Protein AF-A0AA36HY26-F1 (afdb_monomer)

Secondary structure (DSSP, 8-state):
------PPPP----HHHHHHHHHT--STHHHHHHHHHHHHHT-S--TTHHHHHHHS-HHHHT-EE-SS-S-HHHHHHHHHHHHHH-TTS-HHHHSEEEEPPTT-SSSEE--SEEESS-BSSTT--EEEEEE-SGGGGSHHHHHHHHHHHHHHHHHSPTT-EEEEEESSPP--PPTTEEEE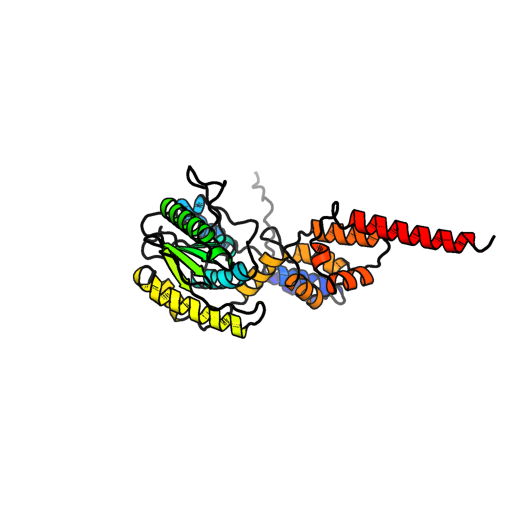E-----TT-HHHHHHHHHHHHHHHHHHSGGGB-HHHHHHHHS--SPPPHHHHHHHHHHHHH-SSS-HHHHHHHHHHTT--HHHHHHHHTTSPP--HHHHHHHHHHHHHTT--HHHHHHHHHH-GGGGGS-IIIIIHHHHHHHHHHHHHHHHHHHTT--

Mean predicted aligned error: 15.73 Å

Organism: NCBI:txid2562239

pLDDT: mean 74.38, std 20.53, range [26.77, 98.06]

Radius of gyration: 25.66 Å; Cα contacts (8 Å, |Δi|>4): 417; chains: 1; bounding box: 66×75×87 Å

Nearest PDB structures (foldseek):
  7odr-assembly1_y  TM=6.786E-01  e=3.469E-02  Homo sapiens
  4fp9-assembly1_B  TM=6.968E-01  e=1.768E-01  Homo sapiens
  8em1-assembly1_A  TM=5.008E-01  e=1.668E-01  Kinneretia aquatilis
  8em1-assembly1_B  TM=3.590E-01  e=1.574E-01  Kinneretia aquatilis

Structure (mmCIF, N/CA/C/O backbone):
data_AF-A0AA36HY26-F1
#
_entry.id   AF-A0AA36HY26-F1
#
loop_
_atom_site.group_PDB
_atom_site.id
_atom_site.type_symbol
_atom_site.label_atom_id
_atom_site.label_alt_id
_atom_site.label_comp_id
_atom_site.label_asym_id
_atom_site.label_entity_id
_atom_site.label_seq_id
_atom_site.pdbx_PDB_ins_code
_atom_site.Cartn_x
_atom_site.Cartn_y
_atom_site.Cartn_z
_atom_site.occupancy
_atom_site.B_iso_or_equiv
_atom_site.auth_seq_id
_atom_site.auth_comp_id
_atom_site.auth_asym_id
_atom_site.auth_atom_id
_atom_site.pdbx_PDB_model_num
ATOM 1 N N . MET A 1 1 ? 24.257 -57.204 22.046 1.00 34.91 1 MET A N 1
ATOM 2 C CA . MET A 1 1 ? 23.705 -57.485 20.706 1.00 34.91 1 MET A CA 1
ATOM 3 C C . MET A 1 1 ? 22.711 -56.385 20.368 1.00 34.91 1 MET A C 1
ATOM 5 O O . MET A 1 1 ? 21.869 -56.109 21.205 1.00 34.91 1 MET A O 1
ATOM 9 N N . LEU A 1 2 ? 22.859 -55.813 19.164 1.00 31.59 2 LEU A N 1
ATOM 10 C CA . LEU A 1 2 ? 21.941 -54.924 18.421 1.00 31.59 2 LEU A CA 1
ATOM 11 C C . LEU A 1 2 ? 21.744 -53.511 19.014 1.00 31.59 2 LEU A C 1
ATOM 13 O O . LEU A 1 2 ? 21.091 -53.337 20.030 1.00 31.59 2 LEU A O 1
ATOM 17 N N . SER A 1 3 ? 22.483 -52.501 18.540 1.00 29.09 3 SER A N 1
ATOM 18 C CA . SER A 1 3 ? 22.391 -51.788 17.243 1.00 29.09 3 SER A CA 1
ATOM 19 C C . SER A 1 3 ? 21.291 -50.721 17.252 1.00 29.09 3 SER A C 1
ATOM 21 O O . SER A 1 3 ? 20.131 -51.001 16.967 1.00 29.09 3 SER A O 1
ATOM 23 N N . ALA A 1 4 ? 21.685 -49.483 17.569 1.00 31.08 4 ALA A N 1
ATOM 24 C CA . ALA A 1 4 ? 20.935 -48.281 17.234 1.00 31.08 4 ALA A CA 1
ATOM 25 C C . ALA A 1 4 ? 21.544 -47.703 15.950 1.00 31.08 4 ALA A C 1
ATOM 27 O O . ALA A 1 4 ? 22.680 -47.228 15.934 1.00 31.08 4 ALA A O 1
ATOM 28 N N . THR A 1 5 ? 20.790 -47.786 14.860 1.00 30.67 5 THR A N 1
ATOM 29 C CA . THR A 1 5 ? 21.092 -47.149 13.580 1.00 30.67 5 THR A CA 1
ATOM 30 C C . THR A 1 5 ? 21.062 -45.631 13.747 1.00 30.67 5 THR A C 1
ATOM 32 O O . THR A 1 5 ? 19.995 -45.039 13.910 1.00 30.67 5 THR A O 1
ATOM 35 N N . ALA A 1 6 ? 22.234 -44.999 13.702 1.00 33.34 6 ALA A N 1
ATOM 36 C CA . ALA A 1 6 ? 22.360 -43.557 13.553 1.00 33.34 6 ALA A CA 1
ATOM 37 C C . ALA A 1 6 ? 21.854 -43.155 12.157 1.00 33.34 6 ALA A C 1
ATOM 39 O O . ALA A 1 6 ? 22.486 -43.454 11.145 1.00 33.34 6 ALA A O 1
ATOM 40 N N . GLY A 1 7 ? 20.691 -42.502 12.102 1.00 32.06 7 GLY A N 1
ATOM 41 C CA . GLY A 1 7 ? 20.250 -41.782 10.909 1.00 32.06 7 GLY A CA 1
ATOM 42 C C . GLY A 1 7 ? 21.202 -40.616 10.597 1.00 32.06 7 GLY A C 1
ATOM 43 O O . GLY A 1 7 ? 21.891 -40.132 11.500 1.00 32.06 7 GLY A O 1
ATOM 44 N N . PRO A 1 8 ? 21.275 -40.157 9.336 1.00 29.58 8 PRO A N 1
ATOM 45 C CA . PRO A 1 8 ? 22.223 -39.125 8.937 1.00 29.58 8 PRO A CA 1
ATOM 46 C C . PRO A 1 8 ? 21.924 -37.822 9.684 1.00 29.58 8 PRO A C 1
ATOM 48 O O . PRO A 1 8 ? 20.851 -37.236 9.539 1.00 29.58 8 PRO A O 1
ATOM 51 N N . GLN A 1 9 ? 22.885 -37.365 10.490 1.00 28.91 9 GLN A N 1
ATOM 52 C CA . GLN A 1 9 ? 22.848 -36.024 11.061 1.00 28.91 9 GLN A CA 1
ATOM 53 C C . GLN A 1 9 ? 22.834 -34.993 9.921 1.00 28.91 9 GLN A C 1
ATOM 55 O O . GLN A 1 9 ? 23.669 -35.079 9.016 1.00 28.91 9 GLN A O 1
ATOM 60 N N . PRO A 1 10 ? 21.934 -33.995 9.943 1.00 27.56 10 PRO A N 1
ATOM 61 C CA . PRO A 1 10 ? 21.992 -32.901 8.990 1.00 27.56 10 PRO A CA 1
ATOM 62 C C . PRO A 1 10 ? 23.278 -32.108 9.237 1.00 27.56 10 PRO A C 1
ATOM 64 O O . PRO A 1 10 ? 23.497 -31.572 10.325 1.00 27.56 10 PRO A O 1
ATOM 67 N N . CYS A 1 11 ? 24.148 -32.041 8.229 1.00 26.77 11 CYS A N 1
ATOM 68 C CA . CYS A 1 11 ? 25.342 -31.209 8.264 1.00 26.77 11 CYS A CA 1
ATOM 69 C C . CYS A 1 11 ? 24.930 -29.738 8.424 1.00 26.77 11 CYS A C 1
ATOM 71 O O . CYS A 1 11 ? 24.538 -29.072 7.466 1.00 26.77 11 CYS A O 1
ATOM 73 N N . PHE A 1 12 ? 25.025 -29.229 9.650 1.00 30.20 12 PHE A N 1
ATOM 74 C CA . PHE A 1 12 ? 24.878 -27.816 9.961 1.00 30.20 12 PHE A CA 1
ATOM 75 C C . PHE A 1 12 ? 26.006 -27.022 9.290 1.00 30.20 12 PHE A C 1
ATOM 77 O O . PHE A 1 12 ? 27.133 -26.961 9.782 1.00 30.20 12 PHE A O 1
ATOM 84 N N . PHE A 1 13 ? 25.704 -26.361 8.173 1.00 31.59 13 PHE A N 1
ATOM 85 C CA . PHE A 1 13 ? 26.562 -25.308 7.634 1.00 31.59 13 PHE A CA 1
ATOM 86 C C . PHE A 1 13 ? 26.339 -24.017 8.431 1.00 31.59 13 PHE A C 1
ATOM 88 O O . PHE A 1 13 ? 25.560 -23.142 8.061 1.00 31.59 13 PHE A O 1
ATOM 95 N N . GLY A 1 14 ? 27.021 -23.912 9.573 1.00 31.72 14 GLY A N 1
ATOM 96 C CA . GLY A 1 14 ? 27.090 -22.678 10.352 1.00 31.72 14 GLY A CA 1
ATOM 97 C C . GLY A 1 14 ? 27.845 -21.565 9.612 1.00 31.72 14 GLY A C 1
ATOM 98 O O . GLY A 1 14 ? 28.756 -21.829 8.821 1.00 31.72 14 GLY A O 1
ATOM 99 N N . ARG A 1 15 ? 27.489 -20.305 9.918 1.00 36.72 15 ARG A N 1
ATOM 100 C CA . ARG A 1 15 ? 28.033 -19.047 9.348 1.00 36.72 15 ARG A CA 1
ATOM 101 C C . ARG A 1 15 ? 29.570 -19.006 9.235 1.00 36.72 15 ARG A C 1
ATOM 103 O O . ARG A 1 15 ? 30.105 -18.339 8.354 1.00 36.72 15 ARG A O 1
ATOM 110 N N . SER A 1 16 ? 30.274 -19.749 10.082 1.00 37.19 16 SER A N 1
ATOM 111 C CA . SER A 1 16 ? 31.737 -19.801 10.167 1.00 37.19 16 SER A CA 1
ATOM 112 C C . SER A 1 16 ? 32.418 -20.536 9.000 1.00 37.19 16 SER A C 1
ATOM 114 O O . SER A 1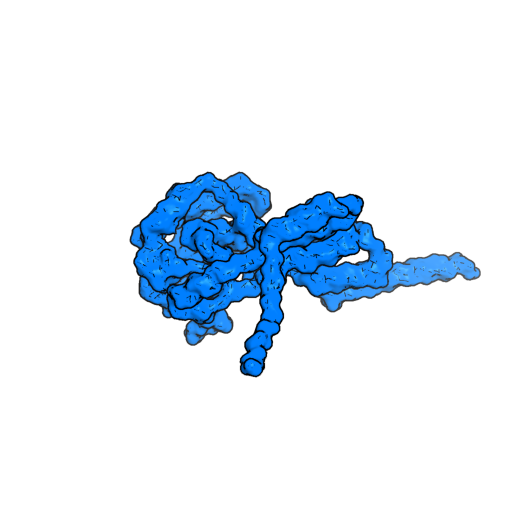 16 ? 33.548 -20.200 8.646 1.00 37.19 16 SER A O 1
ATOM 116 N N . ASN A 1 17 ? 31.749 -21.498 8.350 1.00 36.75 17 ASN A N 1
ATOM 117 C CA . ASN A 1 17 ? 32.363 -22.297 7.275 1.00 36.75 17 ASN A CA 1
ATOM 118 C C . ASN A 1 17 ? 32.337 -21.595 5.904 1.00 36.75 17 ASN A C 1
ATOM 120 O O . ASN A 1 17 ? 33.209 -21.837 5.070 1.00 36.75 17 ASN A O 1
ATOM 124 N N . VAL A 1 18 ? 31.405 -20.659 5.692 1.00 40.41 18 VAL A N 1
ATOM 125 C CA . VAL A 1 18 ? 31.328 -19.841 4.464 1.00 40.41 18 VAL A CA 1
ATOM 126 C C . VAL A 1 18 ? 32.466 -18.816 4.411 1.00 40.41 18 VAL A C 1
ATOM 128 O O . VAL A 1 18 ? 33.071 -18.608 3.360 1.00 40.41 18 VAL A O 1
ATOM 131 N N . ALA A 1 19 ? 32.823 -18.230 5.558 1.00 35.56 19 ALA A N 1
ATOM 132 C CA . ALA A 1 19 ? 33.952 -17.307 5.662 1.00 35.56 19 ALA A CA 1
ATOM 133 C C . ALA A 1 19 ? 35.292 -17.997 5.351 1.00 35.56 19 ALA A C 1
ATOM 135 O O . ALA A 1 19 ? 36.154 -17.412 4.698 1.00 35.56 19 ALA A O 1
ATOM 136 N N . ARG A 1 20 ? 35.451 -19.268 5.747 1.00 36.50 20 ARG A N 1
ATOM 137 C CA . ARG A 1 20 ? 36.686 -20.037 5.529 1.00 36.50 20 ARG A CA 1
ATOM 138 C C . ARG A 1 20 ? 36.872 -20.464 4.067 1.00 36.50 20 ARG A C 1
ATOM 140 O O . ARG A 1 20 ? 37.996 -20.444 3.574 1.00 36.50 20 ARG A O 1
ATOM 147 N N . ALA A 1 21 ? 35.783 -20.744 3.345 1.00 39.44 21 ALA A N 1
ATOM 148 C CA . ALA A 1 21 ? 35.822 -21.043 1.908 1.00 39.44 21 ALA A CA 1
ATOM 149 C C . ALA A 1 21 ? 36.222 -19.826 1.039 1.00 39.44 21 ALA A C 1
ATOM 151 O O . ALA A 1 21 ? 36.798 -19.990 -0.036 1.00 39.44 21 ALA A O 1
ATOM 152 N N . LEU A 1 22 ? 35.980 -18.595 1.510 1.00 39.16 22 LEU A N 1
ATOM 153 C CA . LEU A 1 22 ? 36.312 -17.355 0.788 1.00 39.16 22 LEU A CA 1
ATOM 154 C C . LEU A 1 22 ? 37.803 -16.974 0.846 1.00 39.16 22 LEU A C 1
ATOM 156 O O . LEU A 1 22 ? 38.285 -16.238 -0.025 1.00 39.16 22 LEU A O 1
ATOM 160 N N . VAL A 1 23 ? 38.542 -17.489 1.833 1.00 43.91 23 VAL A N 1
ATOM 161 C CA . VAL A 1 23 ? 39.967 -17.170 2.042 1.00 43.91 23 VAL A CA 1
ATOM 162 C C . VAL A 1 23 ? 40.884 -17.963 1.095 1.00 43.91 23 VAL A C 1
ATOM 164 O O . VAL A 1 23 ? 41.984 -17.510 0.803 1.00 43.91 23 VAL A O 1
ATOM 167 N N . SER A 1 24 ? 40.423 -19.076 0.510 1.00 40.16 24 SER A N 1
ATOM 168 C CA . SER A 1 24 ? 41.290 -20.003 -0.243 1.00 40.16 24 SER A CA 1
ATOM 169 C C . SER A 1 24 ? 41.256 -19.885 -1.780 1.00 40.16 24 SER A C 1
ATOM 171 O O . SER A 1 24 ? 41.890 -20.696 -2.452 1.00 40.16 24 SER A O 1
ATOM 173 N N . MET A 1 25 ? 40.539 -18.932 -2.390 1.00 39.59 25 MET A N 1
ATOM 174 C CA . MET A 1 25 ? 40.401 -18.894 -3.863 1.00 39.59 25 MET A CA 1
ATOM 175 C C . MET A 1 25 ? 40.750 -17.533 -4.482 1.00 39.59 25 MET A C 1
ATOM 177 O O . MET A 1 25 ? 40.361 -16.483 -3.967 1.00 39.59 25 MET A O 1
ATOM 181 N N . SER A 1 26 ? 41.459 -17.538 -5.615 1.00 40.78 26 SER A N 1
ATOM 182 C CA . SER A 1 26 ? 41.838 -16.349 -6.395 1.00 40.78 26 SER A CA 1
ATOM 183 C C . SER A 1 26 ? 41.074 -16.262 -7.731 1.00 40.78 26 SER A C 1
ATOM 185 O O . SER A 1 26 ? 40.594 -17.261 -8.265 1.00 40.78 26 SER A O 1
ATOM 187 N N . GLY A 1 27 ? 40.943 -15.044 -8.275 1.00 52.12 27 GLY A N 1
ATOM 188 C CA . GLY A 1 27 ? 40.390 -14.788 -9.615 1.00 52.12 27 GLY A CA 1
ATOM 189 C C . GLY A 1 27 ? 38.856 -14.715 -9.732 1.00 52.12 27 GLY A C 1
ATOM 190 O O . GLY A 1 27 ? 38.119 -14.979 -8.783 1.00 52.12 27 GLY A O 1
ATOM 191 N N . ARG A 1 28 ? 38.384 -14.322 -10.933 1.00 46.53 28 ARG A N 1
ATOM 192 C CA . ARG A 1 28 ? 37.023 -13.866 -11.342 1.00 46.53 28 ARG A CA 1
ATOM 193 C C . ARG A 1 28 ? 35.800 -14.654 -10.821 1.00 46.53 28 ARG A C 1
ATOM 195 O O . ARG A 1 28 ? 34.686 -14.148 -10.920 1.00 46.53 28 ARG A O 1
ATOM 202 N N . ARG A 1 29 ? 35.968 -15.829 -10.206 1.00 40.00 29 ARG A N 1
ATOM 203 C CA . ARG A 1 29 ? 34.898 -16.572 -9.508 1.00 40.00 29 ARG A CA 1
ATOM 204 C C . ARG A 1 29 ? 34.452 -15.914 -8.192 1.00 40.00 29 ARG A C 1
ATOM 206 O O . ARG A 1 29 ? 33.319 -16.131 -7.772 1.00 40.00 29 ARG A O 1
ATOM 213 N N . LYS A 1 30 ? 35.272 -15.036 -7.593 1.00 38.03 30 LYS A N 1
ATOM 214 C CA . LYS A 1 30 ? 34.885 -14.226 -6.419 1.00 38.03 30 LYS A CA 1
ATOM 215 C C . LYS A 1 30 ? 33.733 -13.252 -6.701 1.00 38.03 30 LYS A C 1
ATOM 217 O O . LYS A 1 30 ? 32.932 -13.026 -5.801 1.00 38.03 30 LYS A O 1
ATOM 222 N N . GLY A 1 31 ? 33.607 -12.724 -7.924 1.00 37.34 31 GLY A N 1
ATOM 223 C CA . GLY A 1 31 ? 32.582 -11.728 -8.280 1.00 37.34 31 GLY A CA 1
ATOM 224 C C . GLY A 1 31 ? 31.174 -12.297 -8.490 1.00 37.34 31 GLY A C 1
ATOM 225 O O . GLY A 1 31 ? 30.192 -11.614 -8.218 1.00 37.34 31 GLY A O 1
ATOM 226 N N . LEU A 1 32 ? 31.061 -13.556 -8.927 1.00 36.16 32 LEU A N 1
ATOM 227 C CA . LEU A 1 32 ? 29.767 -14.190 -9.212 1.00 36.16 32 LEU A CA 1
ATOM 228 C C . LEU A 1 32 ? 29.105 -14.768 -7.944 1.00 36.16 32 LEU A C 1
ATOM 230 O O . LEU A 1 32 ? 27.885 -14.723 -7.812 1.00 36.16 32 LEU A O 1
ATOM 234 N N . LEU A 1 33 ? 29.910 -15.235 -6.978 1.00 34.53 33 LEU A N 1
ATOM 235 C CA . LEU A 1 33 ? 29.434 -15.793 -5.702 1.00 34.53 33 LEU A CA 1
ATOM 236 C C . LEU A 1 33 ? 29.215 -14.739 -4.601 1.00 34.53 33 LEU A C 1
ATOM 238 O O . LEU A 1 33 ? 28.348 -14.923 -3.751 1.00 34.53 33 LEU A O 1
ATOM 242 N N . THR A 1 34 ? 29.911 -13.593 -4.633 1.00 39.66 34 THR A N 1
ATOM 243 C CA . THR A 1 34 ? 29.539 -12.443 -3.776 1.00 39.66 34 THR A CA 1
ATOM 244 C C . THR A 1 34 ? 28.212 -11.820 -4.205 1.00 39.66 34 THR A C 1
ATOM 246 O O . THR A 1 34 ? 27.471 -11.335 -3.353 1.00 39.66 34 THR A O 1
ATOM 249 N N . LEU A 1 35 ? 27.865 -11.894 -5.497 1.00 37.38 35 LEU A N 1
ATOM 250 C CA . LEU A 1 35 ? 26.567 -11.455 -6.009 1.00 37.38 35 LEU A CA 1
ATOM 251 C C . LEU A 1 35 ? 25.418 -12.317 -5.472 1.00 37.38 35 LEU A C 1
ATOM 253 O O . LEU A 1 35 ? 24.398 -11.768 -5.081 1.00 37.38 35 LEU A O 1
ATOM 257 N N . THR A 1 36 ? 25.591 -13.636 -5.377 1.00 34.66 36 THR A N 1
ATOM 258 C CA . THR A 1 36 ? 24.585 -14.534 -4.786 1.00 34.66 36 THR A CA 1
ATOM 259 C C . THR A 1 36 ? 24.559 -14.440 -3.260 1.00 34.66 36 THR A C 1
ATOM 261 O O . THR A 1 36 ? 23.483 -14.366 -2.688 1.00 34.66 36 THR A O 1
ATOM 264 N N . ALA A 1 37 ? 25.703 -14.347 -2.575 1.00 31.62 37 ALA A N 1
ATOM 265 C CA . ALA A 1 37 ? 25.732 -14.305 -1.108 1.00 31.62 37 ALA A CA 1
ATOM 266 C C . ALA A 1 37 ? 25.207 -12.981 -0.515 1.00 31.62 37 ALA A C 1
ATOM 268 O O . ALA A 1 37 ? 24.450 -13.007 0.452 1.00 31.62 37 ALA A O 1
ATOM 269 N N . VAL A 1 38 ? 25.540 -11.823 -1.100 1.00 36.81 38 VAL A N 1
ATOM 270 C CA . VAL A 1 38 ? 25.046 -10.518 -0.609 1.00 36.81 38 VAL A CA 1
ATOM 271 C C . VAL A 1 38 ? 23.570 -10.304 -0.965 1.00 36.81 38 VAL A C 1
ATOM 273 O O . VAL A 1 38 ? 22.849 -9.659 -0.206 1.00 36.81 38 VAL A O 1
ATOM 276 N N . LEU A 1 39 ? 23.092 -10.887 -2.072 1.00 38.97 39 LEU A N 1
ATOM 277 C CA . LEU A 1 39 ? 21.670 -10.868 -2.425 1.00 38.97 39 LEU A CA 1
ATOM 278 C C . LEU A 1 39 ? 20.853 -11.906 -1.640 1.00 38.97 39 LEU A C 1
ATOM 280 O O . LEU A 1 39 ? 19.724 -11.602 -1.288 1.00 38.97 39 LEU A O 1
ATOM 284 N N . CYS A 1 40 ? 21.393 -13.082 -1.298 1.00 31.98 40 CYS A N 1
ATOM 285 C CA . CYS A 1 40 ? 20.656 -14.106 -0.543 1.00 31.98 40 CYS A CA 1
ATOM 286 C C . CYS A 1 40 ? 20.613 -13.855 0.973 1.00 31.98 40 CYS A C 1
ATOM 288 O O . CYS A 1 40 ? 19.626 -14.219 1.604 1.00 31.98 40 CYS A O 1
ATOM 290 N N . ILE A 1 41 ? 21.628 -13.225 1.580 1.00 35.59 41 ILE A N 1
ATOM 291 C CA . ILE A 1 41 ? 21.669 -13.037 3.047 1.00 35.59 41 ILE A CA 1
ATOM 292 C C . ILE A 1 41 ? 20.656 -11.978 3.534 1.00 35.59 41 ILE A C 1
ATOM 294 O O . ILE A 1 41 ? 20.188 -12.076 4.664 1.00 35.59 41 ILE A O 1
ATOM 298 N N . ASN A 1 42 ? 20.242 -11.038 2.675 1.00 36.22 42 ASN A N 1
ATOM 299 C CA . ASN A 1 42 ? 19.189 -10.048 2.971 1.00 36.22 42 ASN A CA 1
ATOM 300 C C . ASN A 1 42 ? 17.843 -10.346 2.278 1.00 36.22 42 ASN A C 1
ATOM 302 O O . ASN A 1 42 ? 16.940 -9.512 2.310 1.00 36.22 42 ASN A O 1
ATOM 306 N N . TRP A 1 43 ? 17.713 -11.506 1.628 1.00 36.34 43 TRP A N 1
ATOM 307 C CA . TRP A 1 43 ? 16.546 -11.872 0.817 1.00 36.34 43 TRP A CA 1
ATOM 308 C C . TRP A 1 43 ? 16.171 -13.345 0.998 1.00 36.34 43 TRP A C 1
ATOM 310 O O . TRP A 1 43 ? 15.825 -14.054 0.055 1.00 36.34 43 TRP A O 1
ATOM 320 N N . LEU A 1 44 ? 16.240 -13.823 2.233 1.00 29.17 44 LEU A N 1
ATOM 321 C CA . LEU A 1 44 ? 15.394 -14.929 2.651 1.00 29.17 44 LEU A CA 1
ATOM 322 C C . LEU A 1 44 ? 14.091 -14.302 3.164 1.00 29.17 44 LEU A C 1
ATOM 324 O O . LEU A 1 44 ? 14.170 -13.291 3.867 1.00 29.17 44 LEU A O 1
ATOM 328 N N . PRO A 1 45 ? 12.901 -14.829 2.811 1.00 34.69 45 PRO A N 1
ATOM 329 C CA . PRO A 1 45 ? 11.695 -14.459 3.537 1.00 34.69 45 PRO A CA 1
ATOM 330 C C . PRO A 1 45 ? 11.997 -14.707 5.009 1.00 34.69 45 PRO A C 1
ATOM 332 O O . PRO A 1 45 ? 12.456 -15.795 5.366 1.00 34.69 45 PRO A O 1
ATOM 335 N N . ASP A 1 46 ? 11.834 -13.675 5.828 1.00 36.34 46 ASP A N 1
ATOM 336 C CA . ASP A 1 46 ? 12.055 -13.796 7.255 1.00 36.34 46 ASP A CA 1
ATOM 337 C C . ASP A 1 46 ? 11.135 -14.917 7.757 1.00 36.34 46 ASP A C 1
ATOM 339 O O . ASP A 1 46 ? 9.909 -14.790 7.738 1.00 36.34 46 ASP A O 1
ATOM 343 N N . GLN A 1 47 ? 11.708 -16.074 8.108 1.00 36.31 47 GLN A N 1
ATOM 344 C CA . GLN A 1 47 ? 10.931 -17.232 8.565 1.00 36.31 47 GLN A CA 1
ATOM 345 C C . GLN A 1 47 ? 10.266 -16.962 9.929 1.00 36.31 47 GLN A C 1
ATOM 347 O O . GLN A 1 47 ? 9.490 -17.782 10.416 1.00 36.31 47 GLN A O 1
ATOM 352 N N . THR A 1 48 ? 10.496 -15.786 10.520 1.00 37.12 48 THR A N 1
ATOM 353 C CA . THR A 1 48 ? 9.746 -15.256 11.664 1.00 37.12 48 THR A CA 1
ATOM 354 C C . THR A 1 48 ? 8.290 -14.912 11.312 1.00 37.12 48 THR A C 1
ATOM 356 O O . THR A 1 48 ? 7.428 -14.997 12.188 1.00 37.12 48 THR A O 1
ATOM 359 N N . ALA A 1 49 ? 7.966 -14.641 10.035 1.00 41.19 49 ALA A N 1
ATOM 360 C CA . ALA A 1 49 ? 6.610 -14.296 9.579 1.00 41.19 49 ALA A CA 1
ATOM 361 C C . ALA A 1 49 ? 5.571 -15.409 9.835 1.00 41.19 49 ALA A C 1
ATOM 363 O O . ALA A 1 49 ? 4.365 -15.159 9.868 1.00 41.19 49 ALA A O 1
ATOM 364 N N . SER A 1 50 ? 6.032 -16.644 10.061 1.00 41.53 50 SER A N 1
ATOM 365 C CA . SER A 1 50 ? 5.176 -17.786 10.390 1.00 41.53 50 SER A CA 1
ATOM 366 C C . SER A 1 50 ? 4.452 -17.641 11.735 1.00 41.53 50 SER A C 1
ATOM 368 O O . SER A 1 50 ? 3.410 -18.270 11.918 1.00 41.53 50 SER A O 1
ATOM 370 N N . TRP A 1 51 ? 4.972 -16.852 12.681 1.00 36.53 51 TRP A N 1
ATOM 371 C CA . TRP A 1 51 ? 4.412 -16.778 14.037 1.00 36.53 51 TRP A CA 1
ATOM 372 C C . TRP A 1 51 ? 3.275 -15.749 14.164 1.00 36.53 51 TRP A C 1
ATOM 374 O O . TRP A 1 51 ? 2.273 -16.026 14.825 1.00 36.53 51 TRP A O 1
ATOM 384 N N . SER A 1 52 ? 3.355 -14.608 13.468 1.00 51.94 52 SER A N 1
ATOM 385 C CA . SER A 1 52 ? 2.312 -13.564 13.498 1.00 51.94 52 SER A CA 1
ATOM 386 C C . SER A 1 52 ? 0.987 -13.993 12.856 1.00 51.94 52 SER A C 1
ATOM 388 O O . SER A 1 52 ? -0.091 -13.649 13.346 1.00 51.94 52 SER A O 1
ATOM 390 N N . ALA A 1 53 ? 1.034 -14.781 11.777 1.00 53.41 53 ALA A N 1
ATOM 391 C CA . ALA A 1 53 ? -0.161 -15.149 11.015 1.00 53.41 53 ALA A CA 1
ATOM 392 C C . ALA A 1 53 ? -1.166 -16.006 11.815 1.00 53.41 53 ALA A C 1
ATOM 394 O O . ALA A 1 53 ? -2.375 -15.918 11.581 1.00 53.41 53 ALA A O 1
ATOM 395 N N . ALA A 1 54 ? -0.688 -16.803 12.780 1.00 56.22 54 ALA A N 1
ATOM 396 C CA . ALA A 1 54 ? -1.537 -17.628 13.643 1.00 56.22 54 ALA A CA 1
ATOM 397 C C . ALA A 1 54 ? -2.350 -16.786 14.644 1.00 56.22 54 ALA A C 1
ATOM 399 O O . ALA A 1 54 ? -3.502 -17.116 14.932 1.00 56.22 54 ALA A O 1
ATOM 400 N N . LEU A 1 55 ? -1.792 -15.663 15.110 1.00 74.56 55 LEU A N 1
ATOM 401 C CA . LEU A 1 55 ? -2.432 -14.736 16.052 1.00 74.56 55 LEU A CA 1
ATOM 402 C C . LEU A 1 55 ? -3.261 -13.641 15.365 1.00 74.56 55 LEU A C 1
ATOM 404 O O . LEU A 1 55 ? -4.003 -12.925 16.034 1.00 74.56 55 LEU A O 1
ATOM 408 N N . ALA A 1 56 ? -3.166 -13.507 14.041 1.00 87.69 56 ALA A N 1
ATOM 409 C CA . ALA A 1 56 ? -3.909 -12.494 13.304 1.00 87.69 56 ALA A CA 1
ATOM 410 C C . ALA A 1 56 ? -5.436 -12.713 13.386 1.00 87.69 56 ALA A C 1
ATOM 412 O O . ALA A 1 56 ? -5.891 -13.859 13.387 1.00 87.69 56 ALA A O 1
ATOM 413 N N . PRO A 1 57 ? -6.263 -11.652 13.381 1.00 92.88 57 PRO A N 1
ATOM 414 C CA . PRO A 1 57 ? -7.714 -11.790 13.489 1.00 92.88 57 PRO A CA 1
ATOM 415 C C . PRO A 1 57 ? -8.332 -12.660 12.385 1.00 92.88 57 PRO A C 1
ATOM 417 O O . PRO A 1 57 ? -7.835 -12.740 11.259 1.00 92.88 57 PRO A O 1
ATOM 420 N N . GLY A 1 58 ? -9.490 -13.267 12.663 1.00 92.81 58 GLY A N 1
ATOM 421 C CA . GLY A 1 58 ? -10.156 -14.171 11.715 1.00 92.81 58 GLY A CA 1
ATOM 422 C C . GLY A 1 58 ? -10.435 -13.547 10.340 1.00 92.81 58 GLY A C 1
ATOM 423 O O . GLY A 1 58 ? -10.283 -14.216 9.320 1.00 92.81 58 GLY A O 1
ATOM 424 N N . TRP A 1 59 ? -10.776 -12.254 10.283 1.00 93.06 59 TRP A N 1
ATOM 425 C CA . TRP A 1 59 ? -10.986 -11.545 9.015 1.00 93.06 59 TRP A CA 1
ATOM 426 C C . TRP A 1 59 ? -9.698 -11.395 8.195 1.00 93.06 59 TRP A C 1
ATOM 428 O O . TRP A 1 59 ? -9.752 -11.483 6.967 1.00 93.06 59 TRP A O 1
ATOM 438 N N . TRP A 1 60 ? -8.549 -11.224 8.859 1.00 94.62 60 TRP A N 1
ATOM 439 C CA . TRP A 1 60 ? -7.241 -11.094 8.219 1.00 94.62 60 TRP A CA 1
ATOM 440 C C . TRP A 1 60 ? -6.844 -12.389 7.518 1.00 94.62 60 TRP A C 1
ATOM 442 O O . TRP A 1 60 ? -6.463 -12.374 6.344 1.00 94.62 60 TRP A O 1
ATOM 452 N N . ARG A 1 61 ? -7.015 -13.517 8.222 1.00 92.69 61 ARG A N 1
ATOM 453 C CA . ARG A 1 61 ? -6.692 -14.862 7.722 1.00 92.69 61 ARG A CA 1
ATOM 454 C C . ARG A 1 61 ? -7.541 -15.286 6.523 1.00 92.69 61 ARG A C 1
ATOM 456 O O . ARG A 1 61 ? -7.079 -16.071 5.705 1.00 92.69 61 ARG A O 1
ATOM 463 N N . ARG A 1 62 ? -8.760 -14.748 6.375 1.00 91.69 62 ARG A N 1
ATOM 464 C CA . ARG A 1 62 ? -9.586 -14.952 5.166 1.00 91.69 62 ARG A CA 1
ATOM 465 C C . ARG A 1 62 ? -9.035 -14.224 3.939 1.00 91.69 62 ARG A C 1
ATOM 467 O O . ARG A 1 62 ? -9.391 -14.568 2.813 1.00 91.69 62 ARG A O 1
ATOM 474 N N . GLY A 1 63 ? -8.223 -13.192 4.147 1.00 91.56 63 GLY A N 1
ATOM 475 C CA . GLY A 1 63 ? -7.555 -12.470 3.077 1.00 91.56 63 GLY A CA 1
ATOM 476 C C . GLY A 1 63 ? -6.237 -13.117 2.672 1.00 91.56 63 GLY A C 1
ATOM 477 O O . GLY A 1 63 ? -5.664 -13.922 3.402 1.00 91.56 63 GLY A O 1
ATOM 478 N N . ARG A 1 64 ? -5.715 -12.711 1.518 1.00 90.38 64 ARG A N 1
ATOM 479 C CA . ARG A 1 64 ? -4.407 -13.148 1.012 1.00 90.38 64 ARG A CA 1
ATOM 480 C C . ARG A 1 64 ? -3.633 -11.988 0.387 1.00 90.38 64 ARG A C 1
ATOM 482 O O . ARG A 1 64 ? -4.281 -11.080 -0.143 1.00 90.38 64 ARG A O 1
ATOM 489 N N . PRO A 1 65 ? -2.290 -12.022 0.390 1.00 88.19 65 PRO A N 1
ATOM 490 C CA . PRO A 1 65 ? -1.482 -11.023 -0.298 1.00 88.19 65 PRO A CA 1
ATOM 491 C C . PRO A 1 65 ? -1.865 -10.883 -1.778 1.00 88.19 65 PRO A C 1
ATOM 493 O O . PRO A 1 65 ? -2.201 -11.855 -2.468 1.00 88.19 65 PRO A O 1
ATOM 496 N N . ARG A 1 66 ? -1.841 -9.649 -2.278 1.00 81.94 66 ARG A N 1
ATOM 497 C CA . ARG A 1 66 ? -2.123 -9.312 -3.673 1.00 81.94 66 ARG A CA 1
ATOM 498 C C . ARG A 1 66 ? -0.973 -9.783 -4.555 1.00 81.94 66 ARG A C 1
ATOM 500 O O . ARG A 1 66 ? 0.189 -9.626 -4.204 1.00 81.94 66 ARG A O 1
ATOM 507 N N . LYS A 1 67 ? -1.307 -10.312 -5.739 1.00 71.31 67 LYS A N 1
ATOM 508 C CA . LYS A 1 67 ? -0.324 -10.666 -6.785 1.00 71.31 67 LYS A CA 1
ATOM 509 C C . LYS A 1 67 ? 0.188 -9.453 -7.578 1.00 71.31 67 LYS A C 1
ATOM 511 O O . LYS A 1 67 ? 1.286 -9.458 -8.128 1.00 71.31 67 LYS A O 1
ATOM 516 N N . LEU A 1 68 ? -0.653 -8.425 -7.664 1.00 66.12 68 LEU A N 1
ATOM 517 C CA . LEU A 1 68 ? -0.440 -7.222 -8.456 1.00 66.12 68 LEU A CA 1
ATOM 518 C C . LEU A 1 68 ? -0.814 -5.996 -7.625 1.00 66.12 68 LEU A C 1
ATOM 520 O O . LEU A 1 68 ? -1.868 -5.964 -6.974 1.00 66.12 68 LEU A O 1
ATOM 524 N N . HIS A 1 69 ? 0.032 -4.978 -7.691 1.00 73.56 69 HIS A N 1
ATOM 525 C CA . HIS A 1 69 ? -0.245 -3.666 -7.121 1.00 73.56 69 HIS A CA 1
ATOM 526 C C . HIS A 1 69 ? -0.860 -2.737 -8.167 1.00 73.56 69 HIS A C 1
ATOM 528 O O . HIS A 1 69 ? -0.709 -2.985 -9.363 1.00 73.56 69 HIS A O 1
ATOM 534 N N . GLY A 1 70 ? -1.580 -1.699 -7.736 1.00 70.44 70 GLY A N 1
ATOM 535 C CA . GLY A 1 70 ? -2.279 -0.823 -8.671 1.00 70.44 70 GLY A CA 1
ATOM 536 C C . GLY A 1 70 ? -1.308 0.107 -9.391 1.00 70.44 70 GLY A C 1
ATOM 537 O O . GLY A 1 70 ? -1.079 -0.032 -10.593 1.00 70.44 70 GLY A O 1
ATOM 538 N N . ARG A 1 71 ? -0.730 1.076 -8.671 1.00 76.88 71 ARG A N 1
ATOM 539 C CA . ARG A 1 71 ? 0.176 2.093 -9.248 1.00 76.88 71 ARG A CA 1
ATOM 540 C C . ARG A 1 71 ? 1.490 2.211 -8.489 1.00 76.88 71 ARG A C 1
ATOM 542 O O . ARG A 1 71 ? 1.549 1.953 -7.296 1.00 76.88 71 ARG A O 1
ATOM 549 N N . ARG A 1 72 ? 2.545 2.715 -9.144 1.00 77.25 72 ARG A N 1
ATOM 550 C CA . ARG A 1 72 ? 3.812 2.987 -8.440 1.00 77.25 72 ARG A CA 1
ATOM 551 C C . ARG A 1 72 ? 3.639 3.967 -7.287 1.00 77.25 72 ARG A C 1
ATOM 553 O O . ARG A 1 72 ? 4.171 3.702 -6.226 1.00 77.25 72 ARG A O 1
ATOM 560 N N . ALA A 1 73 ? 2.887 5.050 -7.486 1.00 81.25 73 ALA A N 1
ATOM 561 C CA . ALA A 1 73 ? 2.637 6.041 -6.437 1.00 81.25 73 ALA A CA 1
ATOM 562 C C . ALA A 1 73 ? 1.927 5.430 -5.210 1.00 81.25 73 ALA A C 1
ATOM 564 O O . ALA A 1 73 ? 2.293 5.735 -4.080 1.00 81.25 73 ALA A O 1
ATOM 565 N N . GLU A 1 74 ? 0.974 4.517 -5.433 1.00 88.12 74 GLU A N 1
ATOM 566 C CA . GLU A 1 74 ? 0.308 3.745 -4.372 1.00 88.12 74 GLU A CA 1
ATOM 567 C C . GLU A 1 74 ? 1.334 2.931 -3.583 1.00 88.12 74 GLU A C 1
ATOM 569 O O . GLU A 1 74 ? 1.451 3.097 -2.374 1.00 88.12 74 GLU A O 1
ATOM 574 N N . VAL A 1 75 ? 2.133 2.099 -4.258 1.00 87.44 75 VAL A N 1
ATOM 575 C CA . VAL A 1 75 ? 3.101 1.234 -3.569 1.00 87.44 75 VAL A CA 1
ATOM 576 C C . VAL A 1 75 ? 4.214 2.045 -2.911 1.00 87.44 75 VAL A C 1
ATOM 578 O O . VAL A 1 75 ? 4.594 1.744 -1.786 1.00 87.44 75 VAL A O 1
ATOM 581 N N . GLU A 1 76 ? 4.721 3.081 -3.576 1.00 87.94 76 GLU A N 1
ATOM 582 C CA . GLU A 1 76 ? 5.767 3.971 -3.064 1.00 87.94 76 GLU A CA 1
ATOM 583 C C . GLU A 1 76 ? 5.331 4.612 -1.743 1.00 87.94 76 GLU A C 1
ATOM 585 O O . GLU A 1 76 ? 6.050 4.505 -0.750 1.00 87.94 76 GLU A O 1
ATOM 590 N N . LEU A 1 77 ? 4.123 5.183 -1.695 1.00 92.00 77 LEU A N 1
ATOM 591 C CA . LEU A 1 77 ? 3.575 5.788 -0.484 1.00 92.00 77 LEU A CA 1
ATOM 592 C C . LEU A 1 77 ? 3.212 4.742 0.576 1.00 92.00 77 LEU A C 1
ATOM 594 O O . LEU A 1 77 ? 3.645 4.838 1.725 1.00 92.00 77 LEU A O 1
ATOM 598 N N . LEU A 1 78 ? 2.417 3.737 0.208 1.00 94.38 78 LEU A N 1
ATOM 599 C CA . LEU A 1 78 ? 1.821 2.814 1.173 1.00 94.38 78 LEU A CA 1
ATOM 600 C C . LEU A 1 78 ? 2.829 1.820 1.747 1.00 94.38 78 LEU A C 1
ATOM 602 O O . LEU A 1 78 ? 2.646 1.377 2.875 1.00 94.38 78 LEU A O 1
ATOM 606 N N . SER A 1 79 ? 3.938 1.543 1.057 1.00 92.88 79 SER A N 1
ATOM 607 C CA . SER A 1 79 ? 5.037 0.757 1.636 1.00 92.88 79 SER A CA 1
ATOM 608 C C . SER A 1 79 ? 5.709 1.489 2.795 1.00 92.88 79 SER A C 1
ATOM 610 O O . SER A 1 79 ? 6.108 0.857 3.769 1.00 92.88 79 SER A O 1
ATOM 612 N N . GLN A 1 80 ? 5.811 2.821 2.729 1.00 94.06 80 GLN A N 1
ATOM 613 C CA . GLN A 1 80 ? 6.317 3.620 3.848 1.00 94.06 80 GLN A CA 1
ATOM 614 C C . GLN A 1 80 ? 5.316 3.618 5.005 1.00 94.06 80 GLN A C 1
ATOM 616 O O . GLN A 1 80 ? 5.691 3.394 6.152 1.00 94.06 80 GLN A O 1
ATOM 621 N N . VAL A 1 81 ? 4.026 3.793 4.702 1.00 95.62 81 VAL A N 1
ATOM 622 C CA . VAL A 1 81 ? 2.950 3.745 5.705 1.00 95.62 81 VAL A CA 1
ATOM 623 C C . VAL A 1 81 ? 2.902 2.381 6.402 1.00 95.62 81 VAL A C 1
ATOM 625 O O . VAL A 1 81 ? 2.814 2.331 7.626 1.00 95.62 81 VAL A O 1
ATOM 628 N N . ALA A 1 82 ? 3.046 1.283 5.655 1.00 95.44 82 ALA A N 1
ATOM 629 C CA . ALA A 1 82 ? 3.112 -0.079 6.181 1.00 95.44 82 ALA A CA 1
ATOM 630 C C . ALA A 1 82 ? 4.190 -0.226 7.264 1.00 95.44 82 ALA A C 1
ATOM 632 O O . ALA A 1 82 ? 3.910 -0.741 8.343 1.00 95.44 82 ALA A O 1
ATOM 633 N N . ARG A 1 83 ? 5.396 0.304 7.013 1.00 93.81 83 ARG A N 1
ATOM 634 C CA . ARG A 1 83 ? 6.518 0.269 7.966 1.00 93.81 83 ARG A CA 1
ATOM 635 C C . ARG A 1 83 ? 6.240 1.015 9.265 1.00 93.81 83 ARG A C 1
ATOM 637 O O . ARG A 1 83 ? 6.728 0.603 10.311 1.00 93.81 83 ARG A O 1
ATOM 644 N N . VAL A 1 84 ? 5.481 2.104 9.200 1.00 93.75 84 VAL A N 1
ATOM 645 C CA . VAL A 1 84 ? 5.120 2.883 10.392 1.00 93.75 84 VAL A CA 1
ATOM 646 C C . VAL A 1 84 ? 4.015 2.184 11.184 1.00 93.75 84 VAL A C 1
ATOM 648 O O . VAL A 1 84 ? 4.065 2.125 12.416 1.00 93.75 84 VAL A O 1
ATOM 651 N N . LEU A 1 85 ? 3.022 1.637 10.482 1.00 95.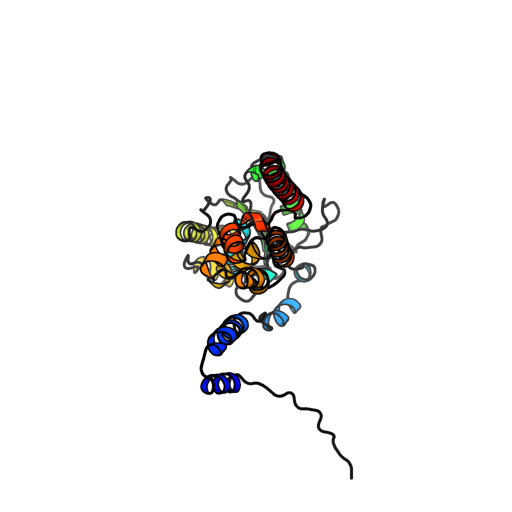06 85 LEU A N 1
ATOM 652 C CA . LEU A 1 85 ? 1.871 0.983 11.095 1.00 95.06 85 LEU A CA 1
ATOM 653 C C . LEU A 1 85 ? 2.249 -0.351 11.750 1.00 95.06 85 LEU A C 1
ATOM 655 O O . LEU A 1 85 ? 1.975 -0.534 12.938 1.00 95.06 85 LEU A O 1
ATOM 659 N N . MET A 1 86 ? 2.905 -1.243 11.004 1.00 94.38 86 MET A N 1
ATOM 660 C CA . MET A 1 86 ? 3.233 -2.611 11.420 1.00 94.38 86 MET A CA 1
ATOM 661 C C . MET A 1 86 ? 4.720 -2.907 11.147 1.00 94.38 86 MET A C 1
ATOM 663 O O . MET A 1 86 ? 5.057 -3.536 10.143 1.00 94.38 86 MET A O 1
ATOM 667 N N . PRO A 1 87 ? 5.637 -2.424 12.009 1.00 92.12 87 PRO A N 1
ATOM 668 C CA . PRO A 1 87 ? 7.074 -2.541 11.785 1.00 92.12 87 PRO A CA 1
ATOM 669 C C . PRO A 1 87 ? 7.603 -3.984 11.820 1.00 92.12 87 PRO A C 1
ATOM 671 O O . PRO A 1 87 ? 8.662 -4.246 11.255 1.00 92.12 87 PRO A O 1
ATOM 674 N N . ASP A 1 88 ? 6.882 -4.928 12.400 1.00 89.56 88 ASP A N 1
ATOM 675 C CA . ASP A 1 88 ? 7.346 -6.319 12.484 1.00 89.56 88 ASP A CA 1
ATOM 676 C C . ASP A 1 88 ? 6.731 -7.206 11.392 1.00 89.56 88 ASP A C 1
ATOM 678 O O . ASP A 1 88 ? 7.132 -8.351 11.217 1.00 89.56 88 ASP A O 1
ATOM 682 N N . GLU A 1 89 ? 5.800 -6.662 10.600 1.00 88.75 89 GLU A N 1
ATOM 683 C CA . GLU A 1 89 ? 5.185 -7.383 9.488 1.00 88.75 89 GLU A CA 1
ATOM 684 C C . GLU A 1 89 ? 5.902 -7.116 8.155 1.00 88.75 89 GLU A C 1
ATOM 686 O O . GLU A 1 89 ? 6.266 -5.966 7.848 1.00 88.75 89 GLU A O 1
ATOM 691 N N . PRO A 1 90 ? 6.048 -8.143 7.296 1.00 90.12 90 PRO A N 1
ATOM 692 C CA . PRO A 1 90 ? 6.485 -7.945 5.923 1.00 90.12 90 PRO A CA 1
ATOM 693 C C . PRO A 1 90 ? 5.533 -7.001 5.181 1.00 90.12 90 PRO A C 1
ATOM 695 O O . PRO A 1 90 ? 4.323 -7.206 5.164 1.00 90.12 90 PRO A O 1
ATOM 698 N N . ILE A 1 91 ? 6.077 -5.996 4.483 1.00 90.75 91 ILE A N 1
ATOM 699 C CA . ILE A 1 91 ? 5.276 -4.979 3.769 1.00 90.75 91 ILE A CA 1
ATOM 700 C C . ILE A 1 91 ? 4.226 -5.627 2.849 1.00 90.75 91 ILE A C 1
ATOM 702 O O . ILE A 1 91 ? 3.076 -5.193 2.812 1.00 90.75 91 ILE A O 1
ATOM 706 N N . GLY A 1 92 ? 4.608 -6.688 2.130 1.00 88.56 92 GLY A N 1
ATOM 707 C CA . GLY A 1 92 ? 3.718 -7.382 1.200 1.00 88.56 92 GLY A CA 1
ATOM 708 C C . GLY A 1 92 ? 2.528 -8.085 1.846 1.00 88.56 92 GLY A C 1
ATOM 709 O O . GLY A 1 92 ? 1.501 -8.231 1.186 1.00 88.56 92 GLY A O 1
ATOM 710 N N . GLU A 1 93 ? 2.616 -8.445 3.129 1.00 91.12 93 GLU A N 1
ATOM 711 C CA . GLU A 1 93 ? 1.498 -9.051 3.853 1.00 91.12 93 GLU A CA 1
ATOM 712 C C . GLU A 1 93 ? 0.365 -8.059 4.117 1.00 91.12 93 GLU A C 1
ATOM 714 O O . GLU A 1 93 ? -0.767 -8.500 4.312 1.00 91.12 93 GLU A O 1
ATOM 719 N N . LEU A 1 94 ? 0.630 -6.747 4.071 1.00 94.62 94 LEU A N 1
ATOM 720 C CA . LEU A 1 94 ? -0.376 -5.698 4.259 1.00 94.62 94 LEU A CA 1
ATOM 721 C C . LEU A 1 94 ? -1.115 -5.337 2.964 1.00 94.62 94 LEU A C 1
ATOM 723 O O . LEU A 1 94 ? -2.243 -4.842 3.011 1.00 94.62 94 LEU A O 1
ATOM 727 N N . PHE A 1 95 ? -0.535 -5.620 1.796 1.00 92.75 95 PHE A N 1
ATOM 728 C CA . PHE A 1 95 ? -1.214 -5.471 0.507 1.00 92.75 95 PHE A CA 1
ATOM 729 C C . PHE A 1 95 ? -2.125 -6.676 0.267 1.00 92.75 95 PHE A C 1
ATOM 731 O O . PHE A 1 95 ? -1.780 -7.582 -0.490 1.00 92.75 95 PHE A O 1
ATOM 738 N N . ARG A 1 96 ? -3.290 -6.721 0.922 1.00 92.00 96 ARG A N 1
ATOM 739 C CA . ARG A 1 96 ? -4.191 -7.885 0.887 1.00 92.00 96 ARG A CA 1
ATOM 740 C C . ARG A 1 96 ? -5.422 -7.680 0.032 1.00 92.00 96 ARG A C 1
ATOM 742 O O . ARG A 1 96 ? -5.866 -6.570 -0.234 1.00 92.00 96 ARG A O 1
ATOM 749 N N . ARG A 1 97 ? -6.005 -8.812 -0.336 1.00 93.12 97 ARG A N 1
ATOM 750 C CA . ARG A 1 97 ? -7.363 -8.917 -0.845 1.00 93.12 97 ARG A CA 1
ATOM 751 C C . ARG A 1 97 ? -8.201 -9.853 -0.012 1.00 93.12 97 ARG A C 1
ATOM 753 O O . ARG A 1 97 ? -7.691 -10.856 0.488 1.00 93.12 97 ARG A O 1
ATOM 760 N N . PHE A 1 98 ? -9.485 -9.551 0.070 1.00 93.88 98 PHE A N 1
ATOM 761 C CA . PHE A 1 98 ? -10.449 -10.248 0.904 1.00 93.88 98 PHE A CA 1
ATOM 762 C C . PHE A 1 98 ? -11.617 -10.772 0.068 1.00 93.88 98 PHE A C 1
ATOM 764 O O . PHE A 1 98 ? -11.893 -10.228 -1.003 1.00 93.88 98 PHE A O 1
ATOM 771 N N . PRO A 1 99 ? -12.312 -11.828 0.521 1.00 91.50 99 PRO A N 1
ATOM 772 C CA . PRO A 1 99 ? -13.559 -12.260 -0.096 1.00 91.50 99 PRO A CA 1
ATOM 773 C C . PRO A 1 99 ? -14.561 -11.108 -0.149 1.00 91.50 99 PRO A C 1
ATOM 775 O O . PRO A 1 99 ? -14.698 -10.350 0.813 1.00 91.50 99 PRO A O 1
ATOM 778 N N . SER A 1 100 ? -15.249 -10.966 -1.274 1.00 87.31 100 SER A N 1
ATOM 779 C CA . SER A 1 100 ? -16.270 -9.940 -1.427 1.00 87.31 100 SER A CA 1
ATOM 780 C C . SER A 1 100 ? -17.592 -10.329 -0.756 1.00 87.31 100 SER A C 1
ATOM 782 O O . SER A 1 100 ? -17.978 -11.497 -0.819 1.00 87.31 100 SER A O 1
ATOM 784 N N . PRO A 1 101 ? -18.323 -9.371 -0.161 1.00 84.56 101 PRO A N 1
ATOM 785 C CA . PRO A 1 101 ? -19.666 -9.611 0.348 1.00 84.56 101 PRO A CA 1
ATOM 786 C C . PRO A 1 101 ? -20.663 -9.830 -0.799 1.00 84.56 101 PRO A C 1
ATOM 788 O O . PRO A 1 101 ? -20.409 -9.461 -1.951 1.00 84.56 101 PRO A O 1
ATOM 791 N N . ALA A 1 102 ? -21.823 -10.405 -0.473 1.00 78.81 102 ALA A N 1
ATOM 792 C CA . ALA A 1 102 ? -22.921 -10.566 -1.422 1.00 78.81 102 ALA A CA 1
ATOM 793 C C . ALA A 1 102 ? -23.338 -9.207 -2.022 1.00 78.81 102 ALA A C 1
ATOM 795 O O . ALA A 1 102 ? -23.394 -8.197 -1.321 1.00 78.81 102 ALA A O 1
ATOM 796 N N . GLY A 1 103 ? -23.604 -9.175 -3.331 1.00 78.44 103 GLY A N 1
ATOM 797 C CA . GLY A 1 103 ? -23.973 -7.950 -4.056 1.00 78.44 103 GLY A CA 1
ATOM 798 C C . GLY A 1 103 ? -22.796 -7.065 -4.496 1.00 78.44 103 GLY A C 1
ATOM 799 O O . GLY A 1 103 ? -23.006 -6.067 -5.188 1.00 78.44 103 GLY A O 1
ATOM 800 N N . TRP A 1 104 ? -21.551 -7.419 -4.162 1.00 86.94 104 TRP A N 1
ATOM 801 C CA . TRP A 1 104 ? -20.371 -6.746 -4.707 1.00 86.94 104 TRP A CA 1
ATOM 802 C C . TRP A 1 104 ? -20.123 -7.169 -6.163 1.00 86.94 104 TRP A C 1
ATOM 804 O O . TRP A 1 104 ? -20.120 -8.353 -6.484 1.00 86.94 104 TRP A O 1
ATOM 814 N N . LYS A 1 105 ? -19.869 -6.208 -7.063 1.00 78.31 105 LYS A N 1
ATOM 815 C CA . LYS A 1 105 ? -19.688 -6.455 -8.513 1.00 78.31 105 LYS A CA 1
ATOM 816 C C . LYS A 1 105 ? -18.375 -7.172 -8.897 1.00 78.31 105 LYS A C 1
ATOM 818 O O . LYS A 1 105 ? -18.020 -7.197 -10.071 1.00 78.31 105 LYS A O 1
ATOM 823 N N . GLY A 1 106 ? -17.630 -7.730 -7.946 1.00 80.56 106 GLY A N 1
ATOM 824 C CA . GLY A 1 106 ? -16.363 -8.418 -8.197 1.00 80.56 106 GLY A CA 1
ATOM 825 C C . GLY A 1 106 ? -16.121 -9.549 -7.207 1.00 80.56 106 GLY A C 1
ATOM 826 O O . GLY A 1 106 ? -16.832 -9.666 -6.221 1.00 80.56 106 GLY A O 1
ATOM 827 N N . ASN A 1 107 ? -15.090 -10.356 -7.455 1.00 82.56 107 ASN A N 1
ATOM 828 C CA . ASN A 1 107 ? -14.796 -11.541 -6.637 1.00 82.56 107 ASN A CA 1
ATOM 829 C C . ASN A 1 107 ? -14.075 -11.221 -5.315 1.00 82.56 107 ASN A C 1
ATOM 831 O O . ASN A 1 107 ? -13.960 -12.089 -4.450 1.00 82.56 107 ASN A O 1
ATOM 835 N N . TYR A 1 108 ? -13.531 -10.005 -5.184 1.00 89.75 108 TYR A N 1
ATOM 836 C CA . TYR A 1 108 ? -12.706 -9.603 -4.048 1.00 89.75 108 TYR A CA 1
ATOM 837 C C . TYR A 1 108 ? -12.952 -8.147 -3.638 1.00 89.75 108 TYR A C 1
ATOM 839 O O . TYR A 1 108 ? -13.258 -7.288 -4.473 1.00 89.75 108 TYR A O 1
ATOM 847 N N . LEU A 1 109 ? -12.780 -7.884 -2.342 1.00 91.50 109 LEU A N 1
ATOM 848 C CA . LEU A 1 109 ? -12.524 -6.560 -1.788 1.00 91.50 109 LEU A CA 1
ATOM 849 C C . LEU A 1 109 ? -11.011 -6.356 -1.706 1.00 91.50 109 LEU A C 1
ATOM 851 O O . LEU A 1 109 ? -10.325 -7.023 -0.930 1.00 91.50 109 LEU A O 1
ATOM 855 N N . ASP A 1 110 ? -10.509 -5.425 -2.508 1.00 90.81 110 ASP A N 1
ATOM 856 C CA . ASP A 1 110 ? -9.082 -5.142 -2.653 1.00 90.81 110 ASP A CA 1
ATOM 857 C C . ASP A 1 110 ? -8.775 -3.744 -2.086 1.00 90.81 110 ASP A C 1
ATOM 859 O O . ASP A 1 110 ? -8.727 -2.790 -2.869 1.00 90.81 110 ASP A O 1
ATOM 863 N N . PRO A 1 111 ? -8.622 -3.565 -0.75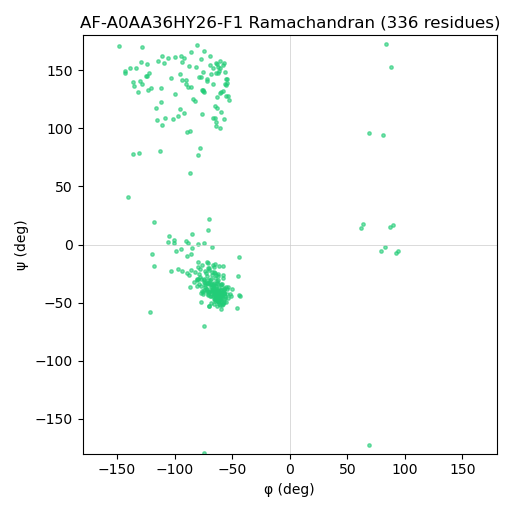9 1.00 94.25 111 PRO A N 1
ATOM 864 C CA . PRO A 1 111 ? -8.047 -2.330 -0.237 1.00 94.25 111 PRO A CA 1
ATOM 865 C C . PRO A 1 111 ? -6.594 -2.180 -0.711 1.00 94.25 111 PRO A C 1
ATOM 867 O O . PRO A 1 111 ? -5.921 -3.169 -1.030 1.00 94.25 111 PRO A O 1
ATOM 870 N N . ASP A 1 112 ? -6.091 -0.947 -0.763 1.00 94.06 112 ASP A N 1
ATOM 871 C CA . ASP A 1 112 ? -4.701 -0.725 -1.173 1.00 94.06 112 ASP A CA 1
ATOM 872 C C . ASP A 1 112 ? -3.721 -1.153 -0.078 1.00 94.06 112 ASP A C 1
ATOM 874 O O . ASP A 1 112 ? -2.677 -1.729 -0.375 1.00 94.06 112 ASP A O 1
ATOM 878 N N . LEU A 1 113 ? -4.095 -0.968 1.190 1.00 96.06 113 LEU A N 1
ATOM 879 C CA . LEU A 1 113 ? -3.391 -1.512 2.349 1.00 96.06 113 LEU A CA 1
ATOM 880 C C . LEU A 1 113 ? -4.396 -1.943 3.424 1.00 96.06 113 LEU A C 1
ATOM 882 O O . LEU A 1 113 ? -5.433 -1.306 3.611 1.00 96.06 113 LEU A O 1
ATOM 886 N N . ALA A 1 114 ? -4.072 -2.987 4.177 1.00 97.44 114 ALA A N 1
ATOM 887 C CA . ALA A 1 114 ? -4.814 -3.402 5.360 1.00 97.44 114 ALA A CA 1
ATOM 888 C C . ALA A 1 114 ? -3.853 -3.603 6.533 1.00 97.44 114 ALA A C 1
ATOM 890 O O . ALA A 1 114 ? -2.769 -4.154 6.358 1.00 97.44 114 ALA A O 1
ATOM 891 N N . ALA A 1 115 ? -4.273 -3.201 7.728 1.00 97.12 115 ALA A N 1
ATOM 892 C CA . ALA A 1 115 ? -3.537 -3.424 8.965 1.00 97.12 115 ALA A CA 1
ATOM 893 C C . ALA A 1 115 ? -4.486 -3.879 10.080 1.00 97.12 115 ALA A C 1
ATOM 895 O O . ALA A 1 115 ? -5.597 -3.360 10.207 1.00 97.12 115 ALA A O 1
ATOM 896 N N . TYR A 1 116 ? -4.037 -4.830 10.896 1.00 95.88 116 TYR A N 1
ATOM 897 C CA . TYR A 1 116 ? -4.708 -5.244 12.130 1.00 95.88 116 TYR A CA 1
ATOM 898 C C . TYR A 1 116 ? -3.886 -4.818 13.343 1.00 95.88 116 TYR A C 1
ATOM 900 O O . TYR A 1 116 ? -2.706 -4.497 13.220 1.00 95.88 116 TYR A O 1
ATOM 908 N N . GLY A 1 117 ? -4.504 -4.782 14.525 1.00 95.00 117 GLY A N 1
ATOM 909 C CA . GLY A 1 117 ? -3.784 -4.469 15.757 1.00 95.00 117 GLY A CA 1
ATOM 910 C C . GLY A 1 117 ? -3.198 -3.057 15.803 1.00 95.00 117 GLY A C 1
ATOM 911 O O . GLY A 1 117 ? -2.321 -2.818 16.625 1.00 95.00 117 GLY A O 1
ATOM 912 N N . VAL A 1 118 ? -3.655 -2.126 14.955 1.00 96.56 118 VAL A N 1
ATOM 913 C CA . VAL A 1 118 ? -3.196 -0.721 14.939 1.00 96.56 118 VAL A CA 1
ATOM 914 C C . VAL A 1 118 ? -4.191 0.252 15.583 1.00 96.56 118 VAL A C 1
ATOM 916 O O . VAL A 1 118 ? -3.818 1.331 16.052 1.00 96.56 118 VAL A O 1
ATOM 919 N N . LEU A 1 119 ? -5.464 -0.138 15.634 1.00 97.00 119 LEU A N 1
ATOM 920 C CA . LEU A 1 119 ? -6.539 0.586 16.306 1.00 97.00 119 LEU A CA 1
ATOM 921 C C . LEU A 1 119 ? -6.689 0.090 17.749 1.00 97.00 119 LEU A C 1
ATOM 923 O O . LEU A 1 119 ? -6.232 -1.000 18.089 1.00 97.00 119 LEU A O 1
ATOM 927 N N . LYS A 1 120 ? -7.326 0.895 18.607 1.00 95.56 120 LYS A N 1
ATOM 928 C CA . LYS A 1 120 ? -7.586 0.554 20.018 1.00 95.56 120 LYS A CA 1
ATOM 929 C C . LYS A 1 120 ? -8.314 -0.778 20.180 1.00 95.56 120 LYS A C 1
ATOM 931 O O . LYS A 1 120 ? -8.003 -1.523 21.100 1.00 95.56 120 LYS A O 1
ATOM 936 N N . SER A 1 121 ? -9.260 -1.061 19.289 1.00 94.25 121 SER A N 1
ATOM 937 C CA . SER A 1 121 ? -9.852 -2.389 19.160 1.00 94.25 121 SER A CA 1
ATOM 938 C C . SER A 1 121 ? -8.848 -3.295 18.435 1.00 94.25 121 SER A C 1
ATOM 940 O O . SER A 1 121 ? -8.588 -3.056 17.255 1.00 94.25 121 SER A O 1
ATOM 942 N N . PRO A 1 122 ? -8.272 -4.315 19.098 1.00 88.69 122 PRO A N 1
ATOM 943 C CA . PRO A 1 122 ? -7.150 -5.086 18.553 1.00 88.69 122 PRO A CA 1
ATOM 944 C C . PRO A 1 122 ? -7.514 -5.850 17.273 1.00 88.69 122 PRO A C 1
ATOM 946 O O . PRO A 1 122 ? -6.696 -5.948 16.358 1.00 88.69 122 PRO A O 1
ATOM 949 N N . ASP A 1 123 ? -8.762 -6.308 17.175 1.00 93.94 123 ASP A N 1
ATOM 950 C CA . ASP A 1 123 ? -9.270 -7.019 16.002 1.00 93.94 123 ASP A CA 1
ATOM 951 C C . ASP A 1 123 ? -9.791 -6.093 14.900 1.00 93.94 123 ASP A C 1
ATOM 953 O O . ASP A 1 123 ? -10.115 -6.567 13.814 1.00 93.94 123 ASP A O 1
ATOM 957 N N . ALA A 1 124 ? -9.897 -4.785 15.141 1.00 96.31 124 ALA A N 1
ATOM 958 C CA . ALA A 1 124 ? -10.401 -3.859 14.137 1.00 96.31 124 ALA A CA 1
ATOM 959 C C . ALA A 1 124 ? -9.387 -3.656 13.003 1.00 96.31 124 ALA A C 1
ATOM 961 O O . ALA A 1 124 ? -8.173 -3.580 13.214 1.00 96.31 124 ALA A O 1
ATOM 962 N N . ALA A 1 125 ? -9.909 -3.534 11.786 1.00 97.31 125 ALA A N 1
ATOM 963 C CA . ALA A 1 125 ? -9.123 -3.257 10.600 1.00 97.31 125 ALA A CA 1
ATOM 964 C C . ALA A 1 125 ? -8.910 -1.751 10.433 1.00 97.31 125 ALA A C 1
ATOM 966 O O . ALA A 1 125 ? -9.853 -0.962 10.520 1.00 97.31 125 ALA A O 1
ATOM 967 N N . LEU A 1 126 ? -7.684 -1.355 10.104 1.00 98.06 126 LEU A N 1
ATOM 968 C CA . LEU A 1 126 ? -7.433 -0.100 9.409 1.00 98.06 126 LEU A CA 1
ATOM 969 C C . LEU A 1 126 ? -7.188 -0.423 7.936 1.00 98.06 126 LEU A C 1
ATOM 971 O O . LEU A 1 126 ? -6.142 -0.969 7.582 1.00 98.06 126 LEU A O 1
ATOM 975 N N . PHE A 1 127 ? -8.147 -0.081 7.084 1.00 97.88 127 PHE A N 1
ATOM 976 C CA . PHE A 1 127 ? -7.956 -0.108 5.637 1.00 97.88 127 PHE A CA 1
ATOM 977 C C . PHE A 1 127 ? -7.437 1.243 5.164 1.00 97.88 127 PHE A C 1
ATOM 979 O O . PHE A 1 127 ? -7.878 2.278 5.663 1.00 97.88 127 PHE A O 1
ATOM 986 N N . VAL A 1 128 ? -6.523 1.242 4.200 1.00 97.25 128 VAL A N 1
ATOM 987 C CA . VAL A 1 128 ? -6.013 2.457 3.562 1.00 97.25 128 VAL A CA 1
ATOM 988 C C . VAL A 1 128 ? -6.249 2.369 2.059 1.00 97.25 128 VAL A C 1
ATOM 990 O O . VAL A 1 128 ? -5.957 1.348 1.439 1.00 97.25 128 VAL A O 1
ATOM 993 N N . GLU A 1 129 ? -6.777 3.446 1.492 1.00 94.44 129 GLU A N 1
ATOM 994 C CA . GLU A 1 129 ? -7.057 3.633 0.067 1.00 94.44 129 GLU A CA 1
ATOM 995 C C . GLU A 1 129 ? -6.261 4.838 -0.438 1.00 94.44 129 GLU A C 1
ATOM 997 O O . GLU A 1 129 ? -6.245 5.887 0.214 1.00 94.44 129 GLU A O 1
ATOM 1002 N N . TYR A 1 130 ? -5.605 4.710 -1.590 1.00 92.06 130 TYR A N 1
ATOM 1003 C CA . TYR A 1 130 ? -4.894 5.804 -2.241 1.00 92.06 130 TYR A CA 1
ATOM 1004 C C . TYR A 1 130 ? -5.588 6.228 -3.546 1.00 92.06 130 TYR A C 1
ATOM 1006 O O . TYR A 1 130 ? -5.410 5.652 -4.621 1.00 92.06 130 TYR A O 1
ATOM 1014 N N . ASP A 1 131 ? -6.309 7.345 -3.467 1.00 85.50 131 ASP A N 1
ATOM 1015 C CA . ASP A 1 131 ? -7.116 7.930 -4.539 1.00 85.50 131 ASP A CA 1
ATOM 1016 C C . ASP A 1 131 ? -6.278 8.845 -5.441 1.00 85.50 131 ASP A C 1
ATOM 1018 O O . ASP A 1 131 ? -6.504 10.053 -5.574 1.00 85.50 131 ASP A O 1
ATOM 1022 N N . GLY A 1 132 ? -5.267 8.262 -6.085 1.00 70.06 132 GLY A N 1
ATOM 1023 C CA . GLY A 1 132 ? -4.328 8.982 -6.949 1.00 70.06 132 GLY A CA 1
ATOM 1024 C C . GLY A 1 132 ? -4.880 9.397 -8.322 1.00 70.06 132 GLY A C 1
ATOM 1025 O O . GLY A 1 132 ? -4.132 9.924 -9.147 1.00 70.06 132 GLY A O 1
ATOM 1026 N N . PHE A 1 133 ? -6.151 9.122 -8.640 1.00 64.44 133 PHE A N 1
ATOM 1027 C CA . PHE A 1 133 ? -6.718 9.348 -9.976 1.00 64.44 133 PHE A CA 1
ATOM 1028 C C . PHE A 1 133 ? -7.765 10.464 -10.017 1.00 64.44 133 PHE A C 1
ATOM 1030 O O . PHE A 1 133 ? -8.694 10.505 -9.219 1.00 64.44 133 PHE A O 1
ATOM 1037 N N . TRP A 1 134 ? -7.676 11.338 -11.021 1.00 57.53 134 TRP A N 1
ATOM 1038 C CA . TRP A 1 134 ? -8.579 12.486 -11.172 1.00 57.53 134 TRP A CA 1
ATOM 1039 C C . TRP A 1 134 ? -10.067 12.099 -11.269 1.00 57.53 134 TRP A C 1
ATOM 1041 O O . TRP A 1 134 ? -10.924 12.884 -10.868 1.00 57.53 134 TRP A O 1
ATOM 1051 N N . ARG A 1 135 ? -10.396 10.882 -11.738 1.00 54.88 135 ARG A N 1
ATOM 1052 C CA . ARG A 1 135 ? -11.791 10.410 -11.826 1.00 54.88 135 ARG A CA 1
ATOM 1053 C C . ARG A 1 135 ? -12.470 10.209 -10.470 1.00 54.88 135 ARG A C 1
ATOM 1055 O O . ARG A 1 135 ? -13.694 10.216 -10.431 1.00 54.88 135 ARG A O 1
ATOM 1062 N N . HIS A 1 136 ? -11.720 10.112 -9.370 1.00 57.56 136 HIS A N 1
ATOM 1063 C CA . HIS A 1 136 ? -12.303 10.108 -8.020 1.00 57.56 136 HIS A CA 1
ATOM 1064 C C . HIS A 1 136 ? -12.995 11.439 -7.675 1.00 57.56 136 HIS A C 1
ATOM 1066 O O . HIS A 1 136 ? -13.842 11.486 -6.794 1.00 57.56 136 HIS A O 1
ATOM 1072 N N . GLY A 1 137 ? -12.713 12.521 -8.413 1.00 60.62 137 GLY A N 1
ATOM 1073 C CA . GLY A 1 137 ? -13.436 13.789 -8.280 1.00 60.62 137 GLY A CA 1
ATOM 1074 C C . GLY A 1 137 ? -14.826 13.802 -8.916 1.00 60.62 137 GLY A C 1
ATOM 1075 O O . GLY A 1 137 ? -15.639 14.667 -8.597 1.00 60.62 137 GLY A O 1
ATOM 1076 N N . GLN A 1 138 ? -15.119 12.862 -9.819 1.00 74.50 138 GLN A N 1
ATOM 1077 C CA . GLN A 1 138 ? -16.410 12.789 -10.505 1.00 74.50 138 GLN A CA 1
ATOM 1078 C C . GLN A 1 138 ? -17.458 12.109 -9.618 1.00 74.50 138 GLN A C 1
ATOM 1080 O O . GLN A 1 138 ? -17.124 11.281 -8.773 1.00 74.50 138 GLN A O 1
ATOM 1085 N N . ALA A 1 139 ? -18.739 12.433 -9.814 1.00 75.44 139 ALA A N 1
ATOM 1086 C CA . ALA A 1 139 ? -19.834 11.879 -9.011 1.00 75.44 139 ALA A CA 1
ATOM 1087 C C . ALA A 1 139 ? -19.851 10.336 -9.003 1.00 75.44 139 ALA A C 1
ATOM 1089 O O . ALA A 1 139 ? -19.981 9.728 -7.943 1.00 75.44 139 ALA A O 1
ATOM 1090 N N . GLU A 1 140 ? -19.625 9.699 -10.155 1.00 78.81 140 GLU A N 1
ATOM 1091 C CA . GLU A 1 140 ? -19.545 8.235 -10.259 1.00 78.81 140 GLU A CA 1
ATOM 1092 C C . GLU A 1 140 ? -18.344 7.641 -9.511 1.00 78.81 140 GLU A C 1
ATOM 1094 O O . GLU A 1 140 ? -18.458 6.582 -8.891 1.00 78.81 140 GLU A O 1
ATOM 1099 N N . GLY A 1 141 ? -17.191 8.321 -9.563 1.00 79.25 141 GLY A N 1
ATOM 1100 C CA . GLY A 1 141 ? -15.991 7.937 -8.821 1.00 79.25 141 GLY A CA 1
ATOM 1101 C C . GLY A 1 141 ? -16.252 7.975 -7.320 1.00 79.25 141 GLY A C 1
ATOM 1102 O O . GLY A 1 141 ? -16.100 6.957 -6.649 1.00 79.25 141 GLY A O 1
ATOM 1103 N N . ARG A 1 142 ? -16.792 9.098 -6.832 1.00 80.06 142 ARG A N 1
ATOM 1104 C CA . ARG A 1 142 ? -17.188 9.276 -5.427 1.00 80.06 142 ARG A CA 1
ATOM 1105 C C . ARG A 1 142 ? -18.193 8.221 -4.965 1.00 80.06 142 ARG A C 1
ATOM 1107 O O . ARG A 1 142 ? -18.050 7.668 -3.879 1.00 80.06 142 ARG A O 1
ATOM 1114 N N . GLN A 1 143 ? -19.181 7.882 -5.795 1.00 82.69 143 GLN A N 1
ATOM 1115 C CA . GLN A 1 143 ? -20.155 6.843 -5.455 1.00 82.69 143 GLN A CA 1
ATOM 1116 C C . GLN A 1 143 ? -19.509 5.451 -5.376 1.00 82.69 143 GLN A C 1
ATOM 1118 O O . GLN A 1 143 ? -19.859 4.648 -4.509 1.00 82.69 143 GLN A O 1
ATOM 1123 N N . ARG A 1 144 ? -18.560 5.145 -6.267 1.00 84.00 144 ARG A N 1
ATOM 1124 C CA . ARG A 1 144 ? -17.803 3.887 -6.227 1.00 84.00 144 ARG A CA 1
ATOM 1125 C C . ARG A 1 144 ? -16.946 3.793 -4.968 1.00 84.00 144 ARG A C 1
ATOM 1127 O O . ARG A 1 144 ? -16.926 2.738 -4.337 1.00 84.00 144 ARG A O 1
ATOM 1134 N N . ASP A 1 145 ? -16.298 4.889 -4.597 1.00 86.94 145 ASP A N 1
ATOM 1135 C CA . ASP A 1 145 ? -15.473 4.990 -3.397 1.00 86.94 145 ASP A CA 1
ATOM 1136 C C . ASP A 1 145 ? -16.303 4.802 -2.129 1.00 86.94 145 ASP A C 1
ATOM 1138 O O . ASP A 1 145 ? -15.965 3.954 -1.307 1.00 86.94 145 ASP A O 1
ATOM 1142 N N . ALA A 1 146 ? -17.448 5.483 -2.025 1.00 87.88 146 ALA A N 1
ATOM 1143 C CA . ALA A 1 146 ? -18.380 5.322 -0.911 1.00 87.88 146 ALA A CA 1
ATOM 1144 C C . ALA A 1 146 ? -18.891 3.875 -0.786 1.00 87.88 146 ALA A C 1
ATOM 1146 O O . ALA A 1 146 ? -18.909 3.314 0.310 1.00 87.88 146 ALA A O 1
ATOM 1147 N N . ARG A 1 147 ? -19.241 3.227 -1.910 1.00 89.06 147 ARG A N 1
ATOM 1148 C CA . ARG A 1 147 ? -19.644 1.809 -1.924 1.00 89.06 147 ARG A CA 1
ATOM 1149 C C . ARG A 1 147 ? -18.515 0.886 -1.465 1.00 89.06 147 ARG A C 1
ATOM 1151 O O . ARG A 1 147 ? -18.777 -0.045 -0.707 1.00 89.06 147 ARG A O 1
ATOM 1158 N N . LYS A 1 148 ? -17.272 1.134 -1.898 1.00 90.62 148 LYS A N 1
ATOM 1159 C CA . LYS A 1 148 ? -16.098 0.355 -1.468 1.00 90.62 148 LYS A CA 1
ATOM 1160 C C . LYS A 1 148 ? -15.845 0.525 0.027 1.00 90.62 148 LYS A C 1
ATOM 1162 O O . LYS A 1 148 ? -15.701 -0.470 0.729 1.00 90.62 148 LYS A O 1
ATOM 1167 N N . THR A 1 149 ? -15.868 1.763 0.514 1.00 93.00 149 THR A N 1
ATOM 1168 C CA . THR A 1 149 ? -15.742 2.094 1.936 1.00 93.00 149 THR A CA 1
ATOM 1169 C C . THR A 1 149 ? -16.795 1.361 2.770 1.00 93.00 149 THR A C 1
ATOM 1171 O O . THR A 1 149 ? -16.446 0.695 3.742 1.00 93.00 149 THR A O 1
ATOM 1174 N N . ALA A 1 150 ? -18.070 1.415 2.370 1.00 92.19 150 ALA A N 1
ATOM 1175 C CA . ALA A 1 150 ? -19.149 0.723 3.072 1.00 92.19 150 ALA A CA 1
ATOM 1176 C C . ALA A 1 150 ? -18.952 -0.803 3.084 1.00 92.19 150 ALA A C 1
ATOM 1178 O O . ALA A 1 150 ? -19.113 -1.434 4.126 1.00 92.19 150 ALA A O 1
ATOM 1179 N N . ALA A 1 151 ? -18.545 -1.394 1.957 1.00 93.12 151 ALA A N 1
ATOM 1180 C CA . ALA A 1 151 ? -18.291 -2.830 1.869 1.00 93.12 151 ALA A CA 1
ATOM 1181 C C . ALA A 1 151 ? -17.102 -3.280 2.739 1.00 93.12 151 ALA A C 1
ATOM 1183 O O . ALA A 1 151 ? -17.175 -4.330 3.374 1.00 93.12 151 ALA A O 1
ATOM 1184 N N . LEU A 1 152 ? -16.029 -2.482 2.810 1.00 94.69 152 LEU A N 1
ATOM 1185 C CA . LEU A 1 152 ? -14.882 -2.744 3.689 1.00 94.69 152 LEU A CA 1
ATOM 1186 C C . LEU A 1 152 ? -15.276 -2.687 5.169 1.00 94.69 152 LEU A C 1
ATOM 1188 O O . LEU A 1 152 ? -14.915 -3.581 5.934 1.00 94.69 152 LEU A O 1
ATOM 1192 N N . LEU A 1 153 ? -16.039 -1.665 5.566 1.00 93.94 153 LEU A N 1
ATOM 1193 C CA . LEU A 1 153 ? -16.511 -1.512 6.944 1.00 93.94 153 LEU A CA 1
ATOM 1194 C C . LEU A 1 153 ? -17.506 -2.609 7.340 1.00 93.94 153 LEU A C 1
ATOM 1196 O O . LEU A 1 153 ? -17.453 -3.079 8.469 1.00 93.94 153 LEU A O 1
ATOM 1200 N N . ALA A 1 154 ? -18.362 -3.056 6.418 1.00 92.56 154 ALA A N 1
ATOM 1201 C CA . ALA A 1 154 ? -19.277 -4.172 6.655 1.00 92.56 154 ALA A CA 1
ATOM 1202 C C . ALA A 1 154 ? -18.556 -5.531 6.742 1.00 92.56 154 ALA A C 1
ATOM 1204 O O . ALA A 1 154 ? -19.017 -6.435 7.434 1.00 92.56 154 ALA A O 1
ATOM 1205 N N . PHE A 1 155 ? -17.431 -5.695 6.036 1.00 92.69 155 PHE A N 1
ATOM 1206 C CA . PHE A 1 155 ? -16.635 -6.926 6.062 1.00 92.69 155 PHE A CA 1
ATOM 1207 C C . PHE A 1 155 ? -15.830 -7.098 7.362 1.00 92.69 155 PHE A C 1
ATOM 1209 O O . PHE A 1 155 ? -15.568 -8.231 7.784 1.00 92.69 155 PHE A O 1
ATOM 1216 N N . ALA A 1 156 ? -15.388 -5.993 7.966 1.00 91.81 156 ALA A N 1
ATOM 1217 C CA . ALA A 1 156 ? -14.468 -5.998 9.098 1.00 91.81 156 ALA A CA 1
ATOM 1218 C C . ALA A 1 156 ? -15.174 -5.817 10.457 1.00 91.81 156 ALA A C 1
ATOM 1220 O O . ALA A 1 156 ? -16.312 -5.356 10.510 1.00 91.81 156 ALA A O 1
ATOM 1221 N N . PRO A 1 157 ? -14.519 -6.174 11.581 1.00 94.38 157 PRO A N 1
ATOM 1222 C CA . PRO A 1 157 ? -15.112 -6.039 12.911 1.00 94.38 157 PRO A CA 1
ATOM 1223 C C . PRO A 1 157 ? -15.484 -4.597 13.276 1.00 94.38 157 PRO A C 1
ATOM 1225 O O . PRO A 1 157 ? -14.902 -3.633 12.768 1.00 94.38 157 PRO A O 1
ATOM 1228 N N . VAL A 1 158 ? -16.409 -4.445 14.225 1.00 93.38 158 VAL A N 1
ATOM 1229 C CA . VAL A 1 158 ? -16.794 -3.137 14.776 1.00 93.38 158 VAL A CA 1
ATOM 1230 C C . VAL A 1 158 ? -15.562 -2.392 15.303 1.00 93.38 158 VAL A C 1
ATOM 1232 O O . VAL A 1 158 ? -14.667 -2.977 15.910 1.00 93.38 158 VAL A O 1
ATOM 1235 N N . GLY A 1 159 ? -15.513 -1.084 15.049 1.00 94.00 159 GLY A N 1
ATOM 1236 C CA . GLY A 1 159 ? -14.361 -0.236 15.368 1.00 94.00 159 GLY A CA 1
ATOM 1237 C C . GLY A 1 159 ? -13.352 -0.098 14.225 1.00 94.00 159 GLY A C 1
ATOM 1238 O O . GLY A 1 159 ? -12.451 0.734 14.329 1.00 94.00 159 GLY A O 1
ATOM 1239 N N . SER A 1 160 ? -13.520 -0.849 13.128 1.00 97.12 160 SER A N 1
ATOM 1240 C CA . SER A 1 160 ? -12.705 -0.702 11.916 1.00 97.12 160 SER A CA 1
ATOM 1241 C C . SER A 1 160 ? -12.859 0.679 11.279 1.00 97.12 160 SER A C 1
ATOM 1243 O O . SER A 1 160 ? -13.888 1.345 11.424 1.00 97.12 160 SER A O 1
ATOM 1245 N N . LYS A 1 161 ? -11.817 1.114 10.568 1.00 97.62 161 LYS A N 1
ATOM 1246 C CA . LYS A 1 161 ? -11.749 2.417 9.901 1.00 97.62 161 LYS A CA 1
ATOM 1247 C C . LYS A 1 161 ? -11.242 2.275 8.473 1.00 97.62 161 LYS A C 1
ATOM 1249 O O . LYS A 1 161 ? -10.434 1.394 8.177 1.00 97.62 161 LYS A O 1
ATOM 1254 N N . VAL A 1 162 ? -11.660 3.201 7.615 1.00 97.19 162 VAL A N 1
ATOM 1255 C CA . VAL A 1 162 ? -11.116 3.362 6.259 1.00 97.19 162 VAL A CA 1
ATOM 1256 C C . VAL A 1 162 ? -10.438 4.723 6.164 1.00 97.19 162 VAL A C 1
ATOM 1258 O O . VAL A 1 162 ? -11.078 5.758 6.314 1.00 97.19 162 VAL A O 1
ATOM 1261 N N . LEU A 1 163 ? -9.135 4.735 5.917 1.00 96.69 163 LEU A N 1
ATOM 1262 C CA . LEU A 1 163 ? -8.366 5.937 5.638 1.00 96.69 163 LEU A CA 1
ATOM 1263 C C . LEU A 1 163 ? -8.249 6.124 4.127 1.00 96.69 163 LEU A C 1
ATOM 1265 O O . LEU A 1 163 ? -7.601 5.329 3.455 1.00 96.69 163 LEU A O 1
ATOM 1269 N N . ARG A 1 164 ? -8.812 7.204 3.597 1.00 94.25 164 ARG A N 1
ATOM 1270 C CA . ARG A 1 164 ? -8.655 7.592 2.195 1.00 94.25 164 ARG A CA 1
ATOM 1271 C C . ARG A 1 164 ? -7.604 8.680 2.062 1.00 94.25 164 ARG A C 1
ATOM 1273 O O . ARG A 1 164 ? -7.650 9.688 2.767 1.00 94.25 164 ARG A O 1
ATOM 1280 N N . ILE A 1 165 ? -6.652 8.482 1.163 1.00 93.69 165 ILE A N 1
ATOM 1281 C CA . ILE A 1 165 ? -5.587 9.434 0.860 1.00 93.69 165 ILE A CA 1
ATOM 1282 C C . ILE A 1 165 ? -5.782 9.892 -0.579 1.00 93.69 165 ILE A C 1
ATOM 1284 O O . ILE A 1 165 ? -5.509 9.143 -1.509 1.00 93.69 165 ILE A O 1
ATOM 1288 N N . GLY A 1 166 ? -6.233 11.128 -0.768 1.00 90.75 166 GLY A N 1
ATOM 1289 C CA . GLY A 1 166 ? -6.550 11.668 -2.090 1.00 90.75 166 GLY A CA 1
ATOM 1290 C C . GLY A 1 166 ? -5.880 13.006 -2.364 1.00 90.75 166 GLY A C 1
ATOM 1291 O O . GLY A 1 166 ? -5.322 13.648 -1.476 1.00 90.75 166 GLY A O 1
ATOM 1292 N N . HIS A 1 167 ? -5.948 13.462 -3.612 1.00 87.94 167 HIS A N 1
ATOM 1293 C CA . HIS A 1 167 ? -5.469 14.798 -4.002 1.00 87.94 167 HIS A CA 1
ATOM 1294 C C . HIS A 1 167 ? -6.583 15.847 -4.073 1.00 87.94 167 HIS A C 1
ATOM 1296 O O . HIS A 1 167 ? -6.341 17.059 -3.980 1.00 87.94 167 HIS A O 1
ATOM 1302 N N . LEU A 1 168 ? -7.815 15.370 -4.207 1.00 83.00 168 LEU A N 1
ATOM 1303 C CA . LEU A 1 168 ? -9.018 16.178 -4.289 1.00 83.00 168 LEU A CA 1
ATOM 1304 C C . LEU A 1 168 ? -9.657 16.337 -2.903 1.00 83.00 168 LEU A C 1
ATOM 1306 O O . LEU A 1 168 ? -9.299 15.610 -1.977 1.00 83.00 168 LEU A O 1
ATOM 1310 N N . PRO A 1 169 ? -10.543 17.327 -2.716 1.00 79.06 169 PRO A N 1
ATOM 1311 C CA . PRO A 1 169 ? -11.369 17.404 -1.518 1.00 79.06 169 PRO A CA 1
ATOM 1312 C C . PRO A 1 169 ? -12.188 16.124 -1.319 1.00 79.06 169 PRO A C 1
ATOM 1314 O O . PRO A 1 169 ? -12.601 15.494 -2.294 1.00 79.06 169 PRO A O 1
ATOM 1317 N N . ALA A 1 170 ? -12.433 15.779 -0.057 1.00 72.94 170 ALA A N 1
ATOM 1318 C CA . ALA A 1 170 ? -13.286 14.656 0.302 1.00 72.94 170 ALA A CA 1
ATOM 1319 C C . ALA A 1 170 ? -14.722 14.878 -0.196 1.00 72.94 170 ALA A C 1
ATOM 1321 O O . ALA A 1 170 ? -15.214 16.010 -0.222 1.00 72.94 170 ALA A O 1
ATOM 1322 N N . ALA A 1 171 ? -15.396 13.787 -0.556 1.00 69.62 171 ALA A N 1
ATOM 1323 C CA . ALA A 1 171 ? -16.853 13.763 -0.587 1.00 69.62 171 ALA A CA 1
ATOM 1324 C C . ALA A 1 171 ? -17.397 13.697 0.852 1.00 69.62 171 ALA A C 1
ATOM 1326 O O . ALA A 1 171 ? -16.622 13.633 1.806 1.00 69.62 171 ALA A O 1
ATOM 1327 N N . GLU A 1 172 ? -18.719 13.659 1.023 1.00 73.50 172 GLU A N 1
ATOM 1328 C CA . GLU A 1 172 ? -19.278 13.160 2.281 1.00 73.50 172 GLU A CA 1
ATOM 1329 C C . GLU A 1 172 ? -18.813 11.712 2.486 1.00 73.50 172 GLU A C 1
ATOM 1331 O O . GLU A 1 172 ? -19.121 10.823 1.690 1.00 73.50 172 GLU A O 1
ATOM 1336 N N . GLU A 1 173 ? -18.003 11.501 3.522 1.00 74.44 173 GLU A N 1
ATOM 1337 C CA . GLU A 1 173 ? -17.446 10.196 3.855 1.00 74.44 173 GLU A CA 1
ATOM 1338 C C . GLU A 1 173 ? -18.390 9.460 4.822 1.00 74.44 173 GLU A C 1
ATOM 1340 O O . GLU A 1 173 ? -18.894 10.069 5.772 1.00 74.44 173 GLU A O 1
ATOM 1345 N N . PRO A 1 174 ? -18.620 8.149 4.635 1.00 75.50 174 PRO A N 1
ATOM 1346 C CA . PRO A 1 174 ? -19.389 7.344 5.577 1.00 75.50 174 PRO A CA 1
ATOM 1347 C C . PRO A 1 174 ? -18.807 7.383 6.996 1.00 75.50 174 PRO A C 1
ATOM 1349 O O . PRO A 1 174 ? -17.603 7.559 7.198 1.00 75.50 174 PRO A O 1
ATOM 1352 N N . MET A 1 175 ? -19.647 7.124 8.001 1.00 80.25 175 MET A N 1
ATOM 1353 C CA . MET A 1 175 ? -19.182 6.976 9.381 1.00 80.25 175 MET A CA 1
ATOM 1354 C C . MET A 1 175 ? -18.092 5.895 9.466 1.00 80.25 175 MET A C 1
ATOM 1356 O O . MET A 1 175 ? -18.280 4.773 9.007 1.00 80.25 175 MET A O 1
ATOM 1360 N N . GLY A 1 176 ? -16.947 6.235 10.063 1.00 83.69 176 GLY A N 1
ATOM 1361 C CA . GLY A 1 176 ? -15.788 5.337 10.152 1.00 83.69 176 GLY A CA 1
ATOM 1362 C C . GLY A 1 176 ? -14.757 5.517 9.035 1.00 83.69 176 GLY A C 1
ATOM 1363 O O . GLY A 1 176 ? -13.674 4.936 9.126 1.00 83.69 176 GLY A O 1
ATOM 1364 N N . ALA A 1 177 ? -15.032 6.359 8.038 1.00 91.06 177 ALA A N 1
ATOM 1365 C CA . ALA A 1 177 ? -14.043 6.788 7.061 1.00 91.06 177 ALA A CA 1
ATOM 1366 C C . ALA A 1 177 ? -13.397 8.128 7.438 1.00 91.06 177 ALA A C 1
ATOM 1368 O O . ALA A 1 177 ? -14.008 9.000 8.056 1.00 91.06 177 ALA A O 1
ATOM 1369 N N . VAL A 1 178 ? -12.123 8.270 7.088 1.00 93.31 178 VAL A N 1
ATOM 1370 C CA . VAL A 1 178 ? -11.309 9.463 7.325 1.00 93.31 178 VAL A CA 1
ATOM 1371 C C . VAL A 1 178 ? -10.606 9.813 6.028 1.00 93.31 178 VAL A C 1
ATOM 1373 O O . VAL A 1 178 ? -9.980 8.950 5.421 1.00 93.31 178 VAL A O 1
ATOM 1376 N N . HIS A 1 179 ? -10.673 11.077 5.620 1.00 93.44 179 HIS A N 1
ATOM 1377 C CA . HIS A 1 179 ? -10.052 11.537 4.385 1.00 93.44 179 HIS A CA 1
ATOM 1378 C C . HIS A 1 179 ? -8.873 12.475 4.663 1.00 93.44 179 HIS A C 1
ATOM 1380 O O . HIS A 1 179 ? -9.022 13.554 5.243 1.00 93.44 179 HIS A O 1
ATOM 1386 N N . ILE A 1 180 ? -7.693 12.109 4.164 1.00 93.56 180 ILE A N 1
ATOM 1387 C CA . ILE A 1 180 ? -6.501 12.952 4.170 1.00 93.56 180 ILE A CA 1
ATOM 1388 C C . ILE A 1 180 ? -6.214 13.430 2.752 1.00 93.56 180 ILE A C 1
ATOM 1390 O O . ILE A 1 180 ? -5.706 12.700 1.903 1.00 93.56 180 ILE A O 1
ATOM 1394 N N . ARG A 1 181 ? -6.455 14.723 2.529 1.00 91.31 181 ARG A N 1
ATOM 1395 C CA . ARG A 1 181 ? -6.035 15.387 1.297 1.00 91.31 181 ARG A CA 1
ATOM 1396 C C . ARG A 1 181 ? -4.527 15.625 1.303 1.00 91.31 181 ARG A C 1
ATOM 1398 O O . ARG A 1 181 ? -4.000 16.214 2.248 1.00 91.31 181 ARG A O 1
ATOM 1405 N N . MET A 1 182 ? -3.854 15.260 0.223 1.00 89.75 182 MET A N 1
ATOM 1406 C CA . MET A 1 182 ? -2.417 15.419 0.022 1.00 89.75 182 MET A CA 1
ATOM 1407 C C . MET A 1 182 ? -2.129 16.207 -1.251 1.00 89.75 182 MET A C 1
ATOM 1409 O O . MET A 1 182 ? -2.819 16.070 -2.260 1.00 89.75 182 MET A O 1
ATOM 1413 N N . LYS A 1 183 ? -1.068 17.018 -1.236 1.00 87.38 183 LYS A N 1
ATOM 1414 C CA . LYS A 1 183 ? -0.529 17.569 -2.485 1.00 87.38 183 LYS A CA 1
ATOM 1415 C C . LYS A 1 183 ? 0.092 16.427 -3.308 1.00 87.38 183 LYS A C 1
ATOM 1417 O O . LYS A 1 183 ? 0.611 15.484 -2.709 1.00 87.38 183 LYS A O 1
ATOM 1422 N N . PRO A 1 184 ? 0.029 16.481 -4.648 1.00 84.94 184 PRO A N 1
ATOM 1423 C CA . PRO A 1 184 ? 0.756 15.527 -5.477 1.00 84.94 184 PRO A CA 1
ATOM 1424 C C . PRO A 1 184 ? 2.265 15.657 -5.230 1.00 84.94 184 PRO A C 1
ATOM 1426 O O . PRO A 1 184 ? 2.753 16.751 -4.933 1.00 84.94 184 PRO A O 1
ATOM 1429 N N . TRP A 1 185 ? 2.996 14.553 -5.374 1.00 86.81 185 TRP A N 1
ATOM 1430 C CA . TRP A 1 185 ? 4.460 14.545 -5.405 1.00 86.81 185 TRP A CA 1
ATOM 1431 C C . TRP A 1 185 ? 4.958 14.109 -6.776 1.00 86.81 185 TRP A C 1
ATOM 1433 O O . TRP A 1 185 ? 4.243 13.457 -7.543 1.00 86.81 185 TRP A O 1
ATOM 1443 N N . ARG A 1 186 ? 6.198 14.485 -7.090 1.00 75.38 186 ARG A N 1
ATOM 1444 C CA . ARG A 1 186 ? 6.876 13.992 -8.288 1.00 75.38 186 ARG A CA 1
ATOM 1445 C C . ARG A 1 186 ? 7.501 12.640 -7.975 1.00 75.38 186 ARG A C 1
ATOM 1447 O O . ARG A 1 186 ? 8.262 12.495 -7.026 1.00 75.38 186 ARG A O 1
ATOM 1454 N N . GLN A 1 187 ? 7.168 11.647 -8.783 1.00 67.06 187 GLN A N 1
ATOM 1455 C CA . GLN A 1 187 ? 7.721 10.306 -8.658 1.00 67.06 187 GLN A CA 1
ATOM 1456 C C . GLN A 1 187 ? 9.247 10.338 -8.833 1.00 67.06 187 GLN A C 1
ATOM 1458 O O . GLN A 1 187 ? 9.743 10.917 -9.799 1.00 67.06 187 GLN A O 1
ATOM 1463 N N . GLY A 1 188 ? 9.985 9.718 -7.908 1.00 61.47 188 GLY A N 1
ATOM 1464 C CA . GLY A 1 188 ? 11.454 9.739 -7.892 1.00 61.47 188 GLY A CA 1
ATOM 1465 C C . GLY A 1 188 ? 12.092 11.014 -7.320 1.00 61.47 188 GLY A C 1
ATOM 1466 O O . GLY A 1 188 ? 13.307 11.041 -7.145 1.00 61.47 188 GLY A O 1
ATOM 1467 N N . ASP A 1 189 ? 11.308 12.044 -6.984 1.00 76.94 189 ASP A N 1
ATOM 1468 C CA . ASP A 1 189 ? 11.787 13.207 -6.230 1.00 76.94 189 ASP A CA 1
ATOM 1469 C C . ASP A 1 189 ? 11.687 12.918 -4.727 1.00 76.94 189 ASP A C 1
ATOM 1471 O O . ASP A 1 189 ? 10.626 13.056 -4.109 1.00 76.94 189 ASP A O 1
ATOM 1475 N N . VAL A 1 190 ? 12.817 12.510 -4.146 1.00 78.69 190 VAL A N 1
ATOM 1476 C CA . VAL A 1 190 ? 12.923 12.116 -2.734 1.00 78.69 190 VAL A CA 1
ATOM 1477 C C . VAL A 1 190 ? 12.454 13.234 -1.807 1.00 78.69 190 VAL A C 1
ATOM 1479 O O . VAL A 1 190 ? 11.670 12.984 -0.898 1.00 78.69 190 VAL A O 1
ATOM 1482 N N . LYS A 1 191 ? 12.851 14.484 -2.067 1.00 84.00 191 LYS A N 1
ATOM 1483 C CA . LYS A 1 191 ? 12.528 15.614 -1.188 1.00 84.00 191 LYS A CA 1
ATOM 1484 C C . LYS A 1 191 ? 11.043 15.958 -1.250 1.00 84.00 191 LYS A C 1
ATOM 1486 O O . LYS A 1 191 ? 10.422 16.243 -0.225 1.00 84.00 191 LYS A O 1
ATOM 1491 N N . SER A 1 192 ? 10.444 15.939 -2.442 1.00 85.25 192 SER A N 1
ATOM 1492 C CA . SER A 1 192 ? 8.995 16.123 -2.583 1.00 85.25 192 SER A CA 1
ATOM 1493 C C . SER A 1 192 ? 8.223 15.011 -1.868 1.00 85.25 192 SER A C 1
ATOM 1495 O O . SER A 1 192 ? 7.228 15.295 -1.197 1.00 85.25 192 SER A O 1
ATOM 1497 N N . PHE A 1 193 ? 8.697 13.771 -1.977 1.00 87.69 193 PHE A N 1
ATOM 1498 C CA . PHE A 1 193 ? 8.057 12.610 -1.375 1.00 87.69 193 PHE A CA 1
ATOM 1499 C C . PHE A 1 193 ? 8.177 12.581 0.158 1.00 87.69 193 PHE A C 1
ATOM 1501 O O . PHE A 1 193 ? 7.179 12.366 0.842 1.00 87.69 193 PHE A O 1
ATOM 1508 N N . GLU A 1 194 ? 9.346 12.889 0.718 1.00 89.19 194 GLU A N 1
ATOM 1509 C CA . GLU A 1 194 ? 9.568 12.977 2.171 1.00 89.19 194 GLU A CA 1
ATOM 1510 C C . GLU A 1 194 ? 8.674 14.032 2.831 1.00 89.19 194 GLU A C 1
ATOM 1512 O O . GLU A 1 194 ? 8.074 13.790 3.882 1.00 89.19 194 GLU A O 1
ATOM 1517 N N . ASN A 1 195 ? 8.475 15.171 2.162 1.00 89.00 195 ASN A N 1
ATOM 1518 C CA . ASN A 1 195 ? 7.525 16.189 2.610 1.00 89.00 195 ASN A CA 1
ATOM 1519 C C . ASN A 1 195 ? 6.082 15.665 2.645 1.00 89.00 195 ASN A C 1
ATOM 1521 O O . ASN A 1 195 ? 5.348 15.920 3.604 1.00 89.00 195 ASN A O 1
ATOM 1525 N N . VAL A 1 196 ? 5.663 14.926 1.612 1.00 90.62 196 VAL A N 1
ATOM 1526 C CA . VAL A 1 196 ? 4.340 14.287 1.573 1.00 90.62 196 VAL A CA 1
ATOM 1527 C C . VAL A 1 196 ? 4.204 13.278 2.708 1.00 90.62 196 VAL A C 1
ATOM 1529 O O . VAL A 1 196 ? 3.206 13.313 3.426 1.00 90.62 196 VAL A O 1
ATOM 1532 N N . LEU A 1 197 ? 5.213 12.443 2.937 1.00 91.88 197 LEU A N 1
ATOM 1533 C CA . LEU A 1 197 ? 5.191 11.431 3.986 1.00 91.88 197 LEU A CA 1
ATOM 1534 C C . LEU A 1 197 ? 5.106 12.058 5.387 1.00 91.88 197 LEU A C 1
ATOM 1536 O O . LEU A 1 197 ? 4.242 11.679 6.174 1.00 91.88 197 LEU A O 1
ATOM 1540 N N . SER A 1 198 ? 5.906 13.094 5.657 1.00 90.25 198 SER A N 1
ATOM 1541 C CA . SER A 1 198 ? 5.865 13.895 6.893 1.00 90.25 198 SER A CA 1
ATOM 1542 C C . SER A 1 198 ? 4.495 14.526 7.160 1.00 90.25 198 SER A C 1
ATOM 1544 O O . SER A 1 198 ? 4.014 14.594 8.295 1.00 90.25 198 SER A O 1
ATOM 1546 N N . VAL A 1 199 ? 3.847 15.053 6.120 1.00 92.19 199 VAL A N 1
ATOM 1547 C CA . VAL A 1 199 ? 2.509 15.640 6.255 1.00 92.19 199 VAL A CA 1
ATOM 1548 C C . VAL A 1 199 ? 1.464 14.549 6.478 1.00 92.19 199 VAL A C 1
ATOM 1550 O O . VAL A 1 199 ? 0.565 14.741 7.302 1.00 92.19 199 VAL A O 1
ATOM 1553 N N . LEU A 1 200 ? 1.584 13.414 5.787 1.00 94.44 200 LEU A N 1
ATOM 1554 C CA . LEU A 1 200 ? 0.668 12.288 5.913 1.00 94.44 200 LEU A CA 1
ATOM 1555 C C . LEU A 1 200 ? 0.700 11.696 7.325 1.00 94.44 200 LEU A C 1
ATOM 1557 O O . LEU A 1 200 ? -0.351 11.630 7.958 1.00 94.44 200 LEU A O 1
ATOM 1561 N N . THR A 1 201 ? 1.873 11.338 7.856 1.00 94.19 201 THR A N 1
ATOM 1562 C CA . THR A 1 201 ? 1.993 10.718 9.190 1.00 94.19 201 THR A CA 1
ATOM 1563 C C . THR A 1 201 ? 1.457 11.630 10.292 1.00 94.19 201 THR A C 1
ATOM 1565 O O . THR A 1 201 ? 0.662 11.192 11.127 1.00 94.19 201 THR A O 1
ATOM 1568 N N . ARG A 1 202 ? 1.764 12.935 10.236 1.00 93.06 202 ARG A N 1
ATOM 1569 C CA . ARG A 1 202 ? 1.196 13.933 11.160 1.00 93.06 202 ARG A CA 1
ATOM 1570 C C . ARG A 1 202 ? -0.323 14.033 11.056 1.00 93.06 202 ARG A C 1
ATOM 1572 O O . ARG A 1 202 ? -1.005 14.142 12.075 1.00 93.06 202 ARG A O 1
ATOM 1579 N N . ARG A 1 203 ? -0.882 14.028 9.840 1.00 95.31 203 ARG A N 1
ATOM 1580 C CA . ARG A 1 203 ? -2.341 14.087 9.641 1.00 95.31 203 ARG A CA 1
ATOM 1581 C C . ARG A 1 203 ? -3.026 12.805 10.103 1.00 95.31 203 ARG A C 1
ATOM 1583 O O . ARG A 1 203 ? -4.054 12.916 10.762 1.00 95.31 203 ARG A O 1
ATOM 1590 N N . MET A 1 204 ? -2.438 11.636 9.850 1.00 95.69 204 MET A N 1
ATOM 1591 C CA . MET A 1 204 ? -2.908 10.355 10.385 1.00 95.69 204 MET A CA 1
ATOM 1592 C C . MET A 1 204 ? -2.941 10.392 11.913 1.00 95.69 204 MET A C 1
ATOM 1594 O O . MET A 1 204 ? -3.985 10.137 12.504 1.00 95.69 204 MET A O 1
ATOM 1598 N N . GLY A 1 205 ? -1.844 10.808 12.553 1.00 93.88 205 GLY A N 1
ATOM 1599 C CA . GLY A 1 205 ? -1.762 10.921 14.010 1.00 93.88 205 GLY A CA 1
ATOM 1600 C C . GLY A 1 205 ? -2.794 11.880 14.613 1.00 93.88 205 GLY A C 1
ATOM 1601 O O . GLY A 1 205 ? -3.318 11.604 15.687 1.00 93.88 205 GLY A O 1
ATOM 1602 N N . ARG A 1 206 ? -3.140 12.978 13.924 1.00 93.56 206 ARG A N 1
ATOM 1603 C CA . ARG A 1 206 ? -4.186 13.910 14.382 1.00 93.56 206 ARG A CA 1
ATOM 1604 C C . ARG A 1 206 ? -5.603 13.391 14.146 1.00 93.56 206 ARG A C 1
ATOM 1606 O O . ARG A 1 206 ? -6.414 13.436 15.061 1.00 93.56 206 ARG A O 1
ATOM 1613 N N . GLN A 1 207 ? -5.912 12.925 12.936 1.00 94.50 207 GLN A N 1
ATOM 1614 C CA . GLN A 1 207 ? -7.287 12.584 12.549 1.00 94.50 207 GLN A CA 1
ATOM 1615 C C . GLN A 1 207 ? -7.725 11.203 13.048 1.00 94.50 207 GLN A C 1
ATOM 1617 O O . GLN A 1 207 ? -8.871 11.044 13.450 1.00 94.50 207 GLN A O 1
ATOM 1622 N N . LEU A 1 208 ? -6.813 10.226 13.076 1.00 94.81 208 LEU A N 1
ATOM 1623 C CA . LEU A 1 208 ? -7.058 8.894 13.642 1.00 94.81 208 LEU A CA 1
ATOM 1624 C C . LEU A 1 208 ? -6.608 8.792 15.101 1.00 94.81 208 LEU A C 1
ATOM 1626 O O . LEU A 1 208 ? -6.800 7.755 15.727 1.00 94.81 208 LEU A O 1
ATOM 1630 N N . GLY A 1 209 ? -5.999 9.846 15.657 1.00 91.00 209 GLY A N 1
ATOM 1631 C CA . GLY A 1 209 ? -5.303 9.820 16.942 1.00 91.00 209 GLY A CA 1
ATOM 1632 C C . GLY A 1 209 ? -6.087 9.110 18.031 1.00 91.00 209 GLY A C 1
ATOM 1633 O O . GLY A 1 209 ? -5.590 8.138 18.592 1.00 91.00 209 GLY A O 1
ATOM 1634 N N . LYS A 1 210 ? -7.331 9.529 18.277 1.00 93.19 210 LYS A N 1
ATOM 1635 C CA . LYS A 1 210 ? -8.201 8.957 19.316 1.00 93.19 210 LYS A CA 1
ATOM 1636 C C . LYS A 1 210 ? -8.543 7.477 19.112 1.00 93.19 210 LYS A C 1
ATOM 1638 O O . LYS A 1 210 ? -8.830 6.810 20.104 1.00 93.19 210 LYS A O 1
ATOM 1643 N N . ASP A 1 211 ? -8.504 6.986 17.877 1.00 95.81 211 ASP A N 1
ATOM 1644 C CA . ASP A 1 211 ? -8.840 5.613 17.490 1.00 95.81 211 ASP A CA 1
ATOM 1645 C C . ASP A 1 211 ? -7.595 4.701 17.441 1.00 95.81 211 ASP A C 1
ATOM 1647 O O . ASP A 1 211 ? -7.721 3.488 17.584 1.00 95.81 211 ASP A O 1
ATOM 1651 N N . LEU A 1 212 ? -6.392 5.266 17.279 1.00 96.62 212 LEU A N 1
ATOM 1652 C CA . LEU A 1 212 ? -5.122 4.531 17.238 1.00 96.62 212 LEU A CA 1
ATOM 1653 C C . LEU A 1 212 ? -4.669 4.058 18.625 1.00 96.62 212 LEU A C 1
ATOM 1655 O O . LEU A 1 212 ? -4.861 4.753 19.633 1.00 96.62 212 LEU A O 1
ATOM 1659 N N . ARG A 1 213 ? -3.972 2.915 18.656 1.00 96.31 213 ARG A N 1
ATOM 1660 C CA . ARG A 1 213 ? -3.186 2.495 19.826 1.00 96.31 213 ARG A CA 1
ATOM 1661 C C . ARG A 1 213 ? -2.091 3.509 20.149 1.00 96.31 213 ARG A C 1
ATOM 1663 O O . ARG A 1 213 ? -1.578 4.198 19.265 1.00 96.31 213 ARG A O 1
ATOM 1670 N N . SER A 1 214 ? -1.717 3.581 21.423 1.00 94.94 214 SER A N 1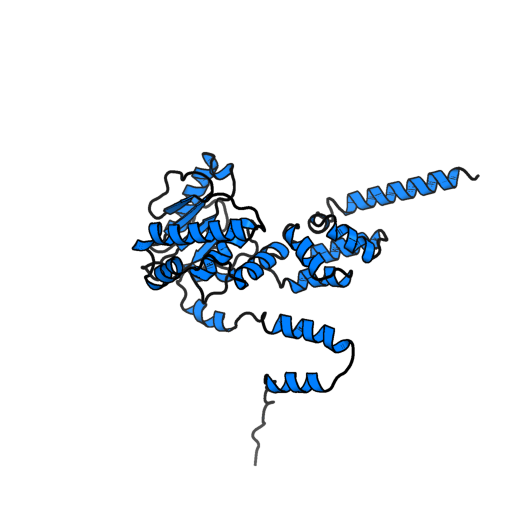
ATOM 1671 C CA . SER A 1 214 ? -0.702 4.519 21.917 1.00 94.94 214 SER A CA 1
ATOM 1672 C C . SER A 1 214 ? 0.661 4.312 21.254 1.00 94.94 214 SER A C 1
ATOM 1674 O O . SER A 1 214 ? 1.282 5.291 20.849 1.00 94.94 214 SER A O 1
ATOM 1676 N N . ASP A 1 215 ? 1.094 3.063 21.076 1.00 94.44 215 ASP A N 1
ATOM 1677 C CA . ASP A 1 215 ? 2.378 2.730 20.454 1.00 94.44 215 ASP A CA 1
ATOM 1678 C C . ASP A 1 215 ? 2.425 3.128 18.969 1.00 94.44 215 ASP A C 1
ATOM 1680 O O . ASP A 1 215 ? 3.391 3.743 18.520 1.00 94.44 215 ASP A O 1
ATOM 1684 N N . VAL A 1 216 ? 1.345 2.876 18.220 1.00 95.12 216 VAL A N 1
ATOM 1685 C CA . VAL A 1 216 ? 1.218 3.279 16.808 1.00 95.12 216 VAL A CA 1
ATOM 1686 C C . VAL A 1 216 ? 1.191 4.801 16.684 1.00 95.12 216 VAL A C 1
ATOM 1688 O O . VAL A 1 216 ? 1.852 5.374 15.817 1.00 95.12 216 VAL A O 1
ATOM 1691 N N . ARG A 1 217 ? 0.443 5.477 17.567 1.00 94.50 217 ARG A N 1
ATOM 1692 C CA . ARG A 1 217 ? 0.378 6.942 17.599 1.00 94.50 217 ARG A CA 1
ATOM 1693 C C . ARG A 1 217 ? 1.759 7.543 17.844 1.00 94.50 217 ARG A C 1
ATOM 1695 O O . ARG A 1 217 ? 2.123 8.484 17.145 1.00 94.50 217 ARG A O 1
ATOM 1702 N N . LYS A 1 218 ? 2.519 6.980 18.787 1.00 92.94 218 LYS A N 1
ATOM 1703 C CA . LYS A 1 218 ? 3.890 7.401 19.074 1.00 92.94 218 LYS A CA 1
ATOM 1704 C C . LYS A 1 218 ? 4.791 7.224 17.847 1.00 92.94 218 LYS A C 1
ATOM 1706 O O . LYS A 1 218 ? 5.415 8.187 17.428 1.00 92.94 218 LYS A O 1
ATOM 1711 N N . ARG A 1 219 ? 4.755 6.065 17.173 1.00 92.88 219 ARG A N 1
ATOM 1712 C CA . ARG A 1 219 ? 5.515 5.848 15.920 1.00 92.88 219 ARG A CA 1
ATOM 1713 C C . ARG A 1 219 ? 5.177 6.857 14.817 1.00 92.88 219 ARG A C 1
ATOM 1715 O O . ARG A 1 219 ? 6.066 7.284 14.091 1.00 92.88 219 ARG A O 1
ATOM 1722 N N . LEU A 1 220 ? 3.908 7.249 14.680 1.00 92.62 220 LEU A N 1
ATOM 1723 C CA . LEU A 1 220 ? 3.493 8.274 13.712 1.00 92.62 220 LEU A CA 1
ATOM 1724 C C . LEU A 1 220 ? 3.998 9.679 14.077 1.00 92.62 220 LEU A C 1
ATOM 1726 O O . LEU A 1 220 ? 4.259 10.472 13.173 1.00 92.62 220 LEU A O 1
ATOM 1730 N N . GLN A 1 221 ? 4.102 9.995 15.371 1.00 88.31 221 GLN A N 1
ATOM 1731 C CA . GLN A 1 221 ? 4.609 11.277 15.877 1.00 88.31 221 GLN A CA 1
ATOM 1732 C C . GLN A 1 221 ? 6.131 11.375 15.756 1.00 88.31 221 GLN A C 1
ATOM 1734 O O . GLN A 1 221 ? 6.634 12.397 15.296 1.00 88.31 221 GLN A O 1
ATOM 1739 N N . ASP A 1 222 ? 6.826 10.292 16.094 1.00 87.19 222 ASP A N 1
ATOM 1740 C CA . ASP A 1 222 ? 8.288 10.194 16.091 1.00 87.19 222 ASP A CA 1
ATOM 1741 C C . ASP A 1 222 ? 8.856 9.960 14.678 1.00 87.19 222 ASP A C 1
ATOM 1743 O O . ASP A 1 222 ? 10.063 9.837 14.497 1.00 87.19 222 ASP A O 1
ATOM 1747 N N . PHE A 1 223 ? 8.003 9.877 13.650 1.00 83.50 223 PHE A N 1
ATOM 1748 C CA . PHE A 1 223 ? 8.440 9.617 12.284 1.00 83.50 223 PHE A CA 1
ATOM 1749 C C . PHE A 1 223 ? 9.324 10.761 11.753 1.00 83.50 223 PHE A C 1
ATOM 1751 O O . PHE A 1 223 ? 8.823 11.819 11.362 1.00 83.50 223 PHE A O 1
ATOM 1758 N N . GLU A 1 224 ? 10.637 10.517 11.671 1.00 71.69 224 GLU A N 1
ATOM 1759 C CA . GLU A 1 224 ? 11.694 11.491 11.335 1.00 71.69 224 GLU A CA 1
ATOM 1760 C C . GLU A 1 224 ? 11.707 11.979 9.874 1.00 71.69 224 GLU A C 1
ATOM 1762 O O . GLU A 1 224 ? 12.712 12.483 9.379 1.00 71.69 224 GLU A O 1
ATOM 1767 N N . GLN A 1 225 ? 10.585 11.873 9.160 1.00 67.56 225 GLN A N 1
ATOM 1768 C CA . GLN A 1 225 ? 10.410 12.407 7.803 1.00 67.56 225 GLN A CA 1
ATOM 1769 C C . GLN A 1 225 ? 11.352 11.800 6.753 1.00 67.56 225 GLN A C 1
ATOM 1771 O O . GLN A 1 225 ? 11.454 12.331 5.652 1.00 67.56 225 GLN A O 1
ATOM 1776 N N . ARG A 1 226 ? 12.014 10.683 7.062 1.00 73.75 226 ARG A N 1
ATOM 1777 C CA . ARG A 1 226 ? 12.926 9.999 6.145 1.00 73.75 226 ARG A CA 1
ATOM 1778 C C . ARG A 1 226 ? 12.280 8.771 5.546 1.00 73.75 226 ARG A C 1
ATOM 1780 O O . ARG A 1 226 ? 11.543 8.039 6.205 1.00 73.75 226 ARG A O 1
ATOM 1787 N N . THR A 1 227 ? 12.591 8.529 4.285 1.00 78.81 227 THR A N 1
ATOM 1788 C CA . THR A 1 227 ? 12.190 7.294 3.617 1.00 78.81 227 THR A CA 1
ATOM 1789 C C . THR A 1 227 ? 12.889 6.071 4.218 1.00 78.81 227 THR A C 1
ATOM 1791 O O . THR A 1 227 ? 14.083 6.074 4.507 1.00 78.81 227 THR A O 1
ATOM 1794 N N . CYS A 1 228 ? 12.142 4.982 4.397 1.00 83.19 228 CYS A N 1
ATOM 1795 C CA . CYS A 1 228 ? 12.691 3.698 4.812 1.00 83.19 228 CYS A CA 1
ATOM 1796 C C . CYS A 1 228 ? 13.266 2.962 3.594 1.00 83.19 228 CYS A C 1
ATOM 1798 O O . CYS A 1 228 ? 12.536 2.679 2.639 1.00 83.19 228 CYS A O 1
ATOM 1800 N N . ALA A 1 229 ? 14.552 2.601 3.648 1.00 81.62 229 ALA A N 1
ATOM 1801 C CA . ALA A 1 229 ? 15.239 1.885 2.569 1.00 81.62 229 ALA A CA 1
ATOM 1802 C C . ALA A 1 229 ? 14.549 0.557 2.208 1.00 81.62 229 ALA A C 1
ATOM 1804 O O . ALA A 1 229 ? 14.393 0.244 1.031 1.00 81.62 229 ALA A O 1
ATOM 1805 N N . VAL A 1 230 ? 14.051 -0.184 3.205 1.00 82.50 230 VAL A N 1
ATOM 1806 C CA . VAL A 1 230 ? 13.302 -1.436 2.986 1.00 82.50 230 VAL A CA 1
ATOM 1807 C C . VAL A 1 230 ? 12.034 -1.185 2.166 1.00 82.50 230 VAL A C 1
ATOM 1809 O O . VAL A 1 230 ? 11.746 -1.925 1.228 1.00 82.50 230 VAL A O 1
ATOM 1812 N N . ALA A 1 231 ? 11.301 -0.109 2.462 1.00 86.50 231 ALA A N 1
ATOM 1813 C CA . ALA A 1 231 ? 10.101 0.258 1.716 1.00 86.50 231 ALA A CA 1
ATOM 1814 C C . ALA A 1 231 ? 10.408 0.765 0.298 1.00 86.50 231 ALA A C 1
ATOM 1816 O O . ALA A 1 231 ? 9.651 0.457 -0.619 1.00 86.50 231 ALA A O 1
ATOM 1817 N N . ILE A 1 232 ? 11.528 1.469 0.087 1.00 80.69 232 ILE A N 1
ATOM 1818 C CA . ILE A 1 232 ? 11.995 1.846 -1.261 1.00 80.69 232 ILE A CA 1
ATOM 1819 C C . ILE A 1 232 ? 12.295 0.593 -2.089 1.00 80.69 232 ILE A C 1
ATOM 1821 O O . ILE A 1 232 ? 11.837 0.473 -3.230 1.00 80.69 232 ILE A O 1
ATOM 1825 N N . THR A 1 233 ? 13.042 -0.354 -1.517 1.00 78.38 233 THR A N 1
ATOM 1826 C CA . THR A 1 233 ? 13.401 -1.612 -2.182 1.00 78.38 233 THR A CA 1
ATOM 1827 C C . THR A 1 233 ? 12.163 -2.437 -2.509 1.00 78.38 233 THR A C 1
ATOM 1829 O O . THR A 1 233 ? 12.033 -2.925 -3.636 1.00 78.38 233 THR A O 1
ATOM 1832 N N . TYR A 1 234 ? 11.222 -2.546 -1.565 1.00 83.00 234 TYR A N 1
ATOM 1833 C CA . TYR A 1 234 ? 9.951 -3.224 -1.798 1.00 83.00 234 TYR A CA 1
ATOM 1834 C C . TYR A 1 234 ? 9.165 -2.551 -2.924 1.00 83.00 234 TYR A C 1
ATOM 1836 O O . TYR A 1 234 ? 8.805 -3.222 -3.885 1.00 83.00 234 TYR A O 1
ATOM 1844 N N . ALA A 1 235 ? 8.957 -1.232 -2.864 1.00 80.31 235 ALA A N 1
ATOM 1845 C CA . ALA A 1 235 ? 8.181 -0.513 -3.871 1.00 80.31 235 ALA A CA 1
ATOM 1846 C C . ALA A 1 235 ? 8.800 -0.604 -5.270 1.00 80.31 235 ALA A C 1
ATOM 1848 O O . ALA A 1 235 ? 8.083 -0.757 -6.260 1.00 80.31 235 ALA A O 1
ATOM 1849 N N . THR A 1 236 ? 10.130 -0.572 -5.351 1.00 72.62 236 THR A N 1
ATOM 1850 C CA . THR A 1 236 ? 10.863 -0.788 -6.603 1.00 72.62 236 THR A CA 1
ATOM 1851 C C . THR A 1 236 ? 10.626 -2.203 -7.126 1.00 72.62 236 THR A C 1
ATOM 1853 O O . THR A 1 236 ? 10.246 -2.371 -8.280 1.00 72.62 236 THR A O 1
ATOM 1856 N N . SER A 1 237 ? 10.769 -3.221 -6.276 1.00 69.38 237 SER A N 1
ATOM 1857 C CA . SER A 1 237 ? 10.599 -4.626 -6.672 1.00 69.38 237 SER A CA 1
ATOM 1858 C C . SER A 1 237 ? 9.168 -4.943 -7.098 1.00 69.38 237 SER A C 1
ATOM 1860 O O . SER A 1 237 ? 8.947 -5.469 -8.187 1.00 69.38 237 SER A O 1
ATOM 1862 N N . ALA A 1 238 ? 8.198 -4.534 -6.285 1.00 71.88 238 ALA A N 1
ATOM 1863 C CA . ALA A 1 238 ? 6.769 -4.666 -6.531 1.00 71.88 238 ALA A CA 1
ATOM 1864 C C . ALA A 1 238 ? 6.332 -4.002 -7.844 1.00 71.88 238 ALA A C 1
ATOM 1866 O O . ALA A 1 238 ? 5.469 -4.525 -8.551 1.00 71.88 238 ALA A O 1
ATOM 1867 N N . TYR A 1 239 ? 6.929 -2.857 -8.187 1.00 64.56 239 TYR A N 1
ATOM 1868 C CA . TYR A 1 239 ? 6.634 -2.165 -9.436 1.00 64.56 239 TYR A CA 1
ATOM 1869 C C . TYR A 1 239 ? 7.282 -2.826 -10.656 1.00 64.56 239 TYR A C 1
ATOM 1871 O O . TYR A 1 239 ? 6.652 -2.905 -11.707 1.00 64.56 239 TYR A O 1
ATOM 1879 N N . VAL A 1 240 ? 8.521 -3.305 -10.532 1.00 57.09 240 VAL A N 1
ATOM 1880 C CA . VAL A 1 240 ? 9.246 -3.916 -11.656 1.00 57.09 240 VAL A CA 1
ATOM 1881 C C . VAL A 1 240 ? 8.713 -5.319 -11.968 1.00 57.09 240 VAL A C 1
ATOM 1883 O O . VAL A 1 240 ? 8.562 -5.653 -13.141 1.00 57.09 240 VAL A O 1
ATOM 1886 N N . CYS A 1 241 ? 8.373 -6.111 -10.945 1.00 53.09 241 CYS A N 1
ATOM 1887 C CA . CYS A 1 241 ? 8.156 -7.561 -11.078 1.00 53.09 241 CYS A CA 1
ATOM 1888 C C . CYS A 1 241 ? 6.741 -8.037 -10.694 1.00 53.09 241 CYS A C 1
ATOM 1890 O O . CYS A 1 241 ? 6.406 -9.203 -10.890 1.00 53.09 241 CYS A O 1
ATOM 1892 N N . GLY A 1 242 ? 5.888 -7.169 -10.131 1.00 55.25 242 GLY A N 1
ATOM 1893 C CA . GLY A 1 242 ? 4.715 -7.624 -9.368 1.00 55.25 242 GLY A CA 1
ATOM 1894 C C . GLY A 1 242 ? 5.130 -8.296 -8.046 1.00 55.25 242 GLY A C 1
ATOM 1895 O O . GLY A 1 242 ? 6.302 -8.267 -7.682 1.00 55.25 242 GLY A O 1
ATOM 1896 N N . THR A 1 243 ? 4.202 -8.904 -7.291 1.00 42.22 243 THR A N 1
ATOM 1897 C CA . THR A 1 243 ? 4.586 -9.670 -6.073 1.00 42.22 243 THR A CA 1
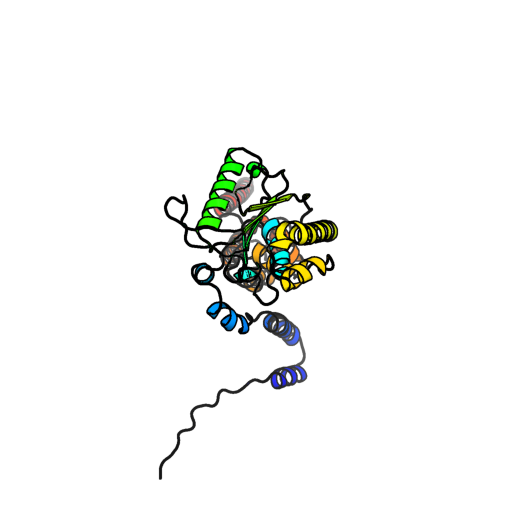ATOM 1898 C C . THR A 1 243 ? 4.991 -11.110 -6.368 1.00 42.22 243 THR A C 1
ATOM 1900 O O . THR A 1 243 ? 5.377 -11.855 -5.468 1.00 42.22 243 THR A O 1
ATOM 1903 N N . ALA A 1 244 ? 4.906 -11.525 -7.631 1.00 38.62 244 ALA A N 1
ATOM 1904 C CA . ALA A 1 244 ? 5.385 -12.817 -8.066 1.00 38.62 244 ALA A CA 1
ATOM 1905 C C . ALA A 1 244 ? 6.857 -12.697 -8.486 1.00 38.62 244 ALA A C 1
ATOM 1907 O O . ALA A 1 244 ? 7.148 -12.425 -9.645 1.00 38.62 244 ALA A O 1
ATOM 1908 N N . ARG A 1 245 ? 7.735 -13.046 -7.538 1.00 46.47 245 ARG A N 1
ATOM 1909 C CA . ARG A 1 245 ? 9.148 -13.431 -7.718 1.00 46.47 245 ARG A CA 1
ATOM 1910 C C . ARG A 1 245 ? 10.174 -12.298 -7.720 1.00 46.47 245 ARG A C 1
ATOM 1912 O O . ARG A 1 245 ? 9.867 -11.133 -7.959 1.00 46.47 245 ARG A O 1
ATOM 1919 N N . ASN A 1 246 ? 11.381 -12.688 -7.310 1.00 52.75 246 ASN A N 1
ATOM 1920 C CA . ASN A 1 246 ? 12.486 -11.813 -6.949 1.00 52.75 246 ASN A CA 1
ATOM 1921 C C . ASN A 1 246 ? 12.811 -10.861 -8.092 1.00 52.75 246 ASN A C 1
ATOM 1923 O O . ASN A 1 246 ? 12.829 -11.274 -9.248 1.00 52.75 246 ASN A O 1
ATOM 1927 N N . LEU A 1 247 ? 13.163 -9.615 -7.753 1.00 52.31 247 LEU A N 1
ATOM 1928 C CA . LEU A 1 247 ? 13.735 -8.656 -8.702 1.00 52.31 247 LEU A CA 1
ATOM 1929 C C . LEU A 1 247 ? 14.803 -9.351 -9.557 1.00 52.31 247 LEU A C 1
ATOM 1931 O O . LEU A 1 247 ? 14.776 -9.246 -10.778 1.00 52.31 247 LEU A O 1
ATOM 1935 N N . THR A 1 248 ? 15.644 -10.160 -8.906 1.00 53.09 248 THR A N 1
ATOM 1936 C CA . THR A 1 248 ? 16.650 -11.048 -9.495 1.00 53.09 248 THR A CA 1
ATOM 1937 C C . THR A 1 248 ? 16.159 -11.834 -10.714 1.00 53.09 248 THR A C 1
ATOM 1939 O O . THR A 1 248 ? 16.868 -11.848 -11.710 1.00 53.09 248 THR A O 1
ATOM 1942 N N . ASP A 1 249 ? 14.958 -12.411 -10.702 1.00 55.53 249 ASP A N 1
ATOM 1943 C CA . ASP A 1 249 ? 14.460 -13.266 -11.791 1.00 55.53 249 ASP A CA 1
ATOM 1944 C C . ASP A 1 249 ? 14.108 -12.448 -13.046 1.00 55.53 249 ASP A C 1
ATOM 1946 O O . ASP A 1 249 ? 14.350 -12.883 -14.167 1.00 55.53 249 ASP A O 1
ATOM 1950 N N . VAL A 1 250 ? 13.626 -11.210 -12.878 1.00 58.09 250 VAL A N 1
ATOM 1951 C CA . VAL A 1 250 ? 13.412 -10.259 -13.988 1.00 58.09 250 VAL A CA 1
ATOM 1952 C C . VAL A 1 250 ? 14.724 -9.586 -14.410 1.00 58.09 250 VAL A C 1
ATOM 1954 O O . VAL A 1 250 ? 14.901 -9.239 -15.580 1.00 58.09 250 VAL A O 1
ATOM 1957 N N . LEU A 1 251 ? 15.667 -9.417 -13.477 1.00 67.38 251 LEU A N 1
ATOM 1958 C CA . LEU A 1 251 ? 16.980 -8.831 -13.749 1.00 67.38 251 LEU A CA 1
ATOM 1959 C C . LEU A 1 251 ? 17.910 -9.792 -14.495 1.00 67.38 251 LEU A C 1
ATOM 1961 O O . LEU A 1 251 ? 18.754 -9.324 -15.256 1.00 67.38 251 LEU A O 1
ATOM 1965 N N . LEU A 1 252 ? 17.771 -11.105 -14.293 1.00 70.94 252 LEU A N 1
ATOM 1966 C CA . LEU A 1 252 ? 18.645 -12.124 -14.879 1.00 70.94 252 LEU A CA 1
ATOM 1967 C C . LEU A 1 252 ? 18.667 -12.067 -16.415 1.00 70.94 252 LEU A C 1
ATOM 1969 O O . LEU A 1 252 ? 19.758 -11.905 -16.959 1.00 70.94 252 LEU A O 1
ATOM 1973 N N . PRO A 1 253 ? 17.528 -12.066 -17.136 1.00 76.81 253 PRO A N 1
ATOM 1974 C CA . PRO A 1 253 ? 17.536 -11.933 -18.593 1.00 76.81 253 PRO A CA 1
ATOM 1975 C C . PRO A 1 253 ? 18.171 -10.626 -19.091 1.00 76.81 253 PRO A C 1
ATOM 1977 O O . PRO A 1 253 ? 18.820 -10.608 -20.134 1.00 76.81 253 PRO A O 1
ATOM 1980 N N . LEU A 1 254 ? 18.012 -9.522 -18.350 1.00 80.00 254 LEU A N 1
ATOM 1981 C CA . LEU A 1 254 ? 18.619 -8.234 -18.707 1.00 80.0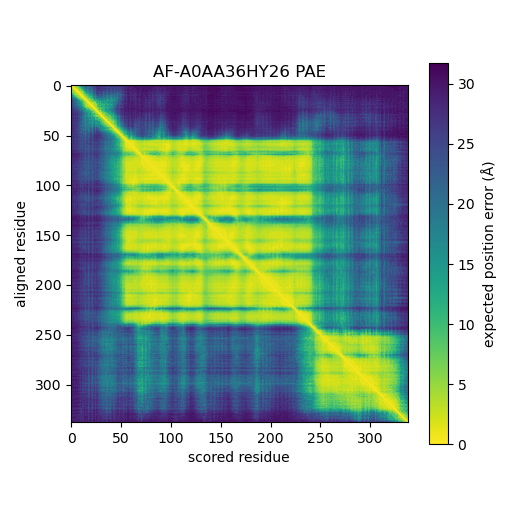0 254 LEU A CA 1
ATOM 1982 C C . LEU A 1 254 ? 20.136 -8.231 -18.455 1.00 80.00 254 LEU A C 1
ATOM 1984 O O . LEU A 1 254 ? 20.901 -7.683 -19.247 1.00 80.00 254 LEU A O 1
ATOM 1988 N N . ALA A 1 255 ? 20.591 -8.889 -17.392 1.00 82.31 255 ALA A N 1
ATOM 1989 C CA . ALA A 1 255 ? 22.010 -9.103 -17.140 1.00 82.31 255 ALA A CA 1
ATOM 1990 C C . ALA A 1 255 ? 22.636 -10.065 -18.175 1.00 82.31 255 ALA A C 1
ATOM 1992 O O . ALA A 1 255 ? 23.756 -9.830 -18.624 1.00 82.31 255 ALA A O 1
ATOM 1993 N N . GLU A 1 256 ? 21.907 -11.098 -18.618 1.00 83.44 256 GLU A N 1
ATOM 1994 C CA . GLU A 1 256 ? 22.323 -12.068 -19.653 1.00 83.44 256 GLU A CA 1
ATOM 1995 C C . GLU A 1 256 ? 22.576 -11.419 -21.031 1.00 83.44 256 GLU A C 1
ATOM 1997 O O . GLU A 1 256 ? 23.381 -11.932 -21.823 1.00 83.44 256 GLU A O 1
ATOM 2002 N N . ILE A 1 257 ? 21.917 -10.289 -21.323 1.00 85.25 257 ILE A N 1
ATOM 2003 C CA . ILE A 1 257 ? 22.166 -9.466 -22.524 1.00 85.25 257 ILE A CA 1
ATOM 2004 C C . ILE A 1 257 ? 23.232 -8.376 -22.308 1.00 85.25 257 ILE A C 1
ATOM 2006 O O . ILE A 1 257 ? 23.530 -7.609 -23.226 1.00 85.25 257 ILE A O 1
ATOM 2010 N N . GLY A 1 258 ? 23.850 -8.328 -21.124 1.00 84.19 258 GLY A N 1
ATOM 2011 C CA . GLY A 1 258 ? 24.959 -7.428 -20.803 1.00 84.19 258 GLY A CA 1
ATOM 2012 C C . GLY A 1 258 ? 24.548 -6.069 -20.235 1.00 84.19 258 GLY A C 1
ATOM 2013 O O . GLY A 1 258 ? 25.362 -5.147 -20.248 1.00 84.19 258 GLY A O 1
ATOM 2014 N N . MET A 1 259 ? 23.311 -5.913 -19.750 1.00 84.00 259 MET A N 1
ATOM 2015 C CA . MET A 1 259 ? 22.891 -4.687 -19.071 1.00 84.00 259 MET A CA 1
ATOM 2016 C C . MET A 1 259 ? 23.467 -4.629 -17.650 1.00 84.00 259 MET A C 1
ATOM 2018 O O . MET A 1 259 ? 23.386 -5.594 -16.889 1.00 84.00 259 MET A O 1
ATOM 2022 N N . ASP A 1 260 ? 24.045 -3.488 -17.281 1.00 78.25 260 ASP A N 1
ATOM 2023 C CA . ASP A 1 260 ? 24.605 -3.277 -15.950 1.00 78.25 260 ASP A CA 1
ATOM 2024 C C . ASP A 1 260 ? 23.527 -2.920 -14.907 1.00 78.25 260 ASP A C 1
ATOM 2026 O O . ASP A 1 260 ? 22.356 -2.679 -15.213 1.00 78.25 260 ASP A O 1
ATOM 2030 N N . LYS A 1 261 ? 23.923 -2.882 -13.629 1.00 62.53 261 LYS A N 1
ATOM 2031 C CA . LYS A 1 261 ? 22.997 -2.615 -12.513 1.00 62.53 261 LYS A CA 1
ATOM 2032 C C . LYS A 1 261 ? 22.292 -1.261 -12.644 1.00 62.53 261 LYS A C 1
ATOM 2034 O O . LYS A 1 261 ? 21.112 -1.154 -12.313 1.00 62.53 261 LYS A O 1
ATOM 2039 N N . ALA A 1 262 ? 23.010 -0.239 -13.108 1.00 67.50 262 ALA A N 1
ATOM 2040 C CA . ALA A 1 262 ? 22.469 1.104 -13.276 1.00 67.50 262 ALA A CA 1
ATOM 2041 C C . ALA A 1 262 ? 21.427 1.146 -14.405 1.00 67.50 262 ALA A C 1
ATOM 2043 O O . ALA A 1 262 ? 20.340 1.696 -14.219 1.00 67.50 262 ALA A O 1
ATOM 2044 N N . GLY A 1 263 ? 21.716 0.505 -15.539 1.00 69.75 263 GLY A N 1
ATOM 2045 C CA . GLY A 1 263 ? 20.801 0.373 -16.668 1.00 69.75 263 GLY A CA 1
ATOM 2046 C C . GLY A 1 263 ? 19.536 -0.393 -16.299 1.00 69.75 263 GLY A C 1
ATOM 2047 O O . GLY A 1 263 ? 18.431 0.068 -16.586 1.00 69.75 263 GLY A O 1
ATOM 2048 N N . ILE A 1 264 ? 19.677 -1.501 -15.572 1.00 70.75 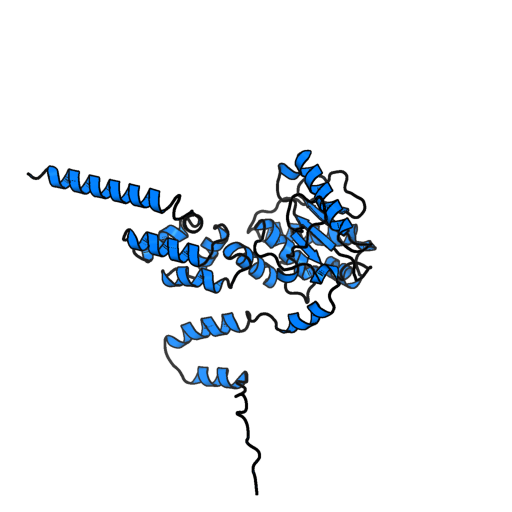264 ILE A N 1
ATOM 2049 C CA . ILE A 1 264 ? 18.542 -2.290 -15.091 1.00 70.75 264 ILE A CA 1
ATOM 2050 C C . ILE A 1 264 ? 17.637 -1.461 -14.164 1.00 70.75 264 ILE A C 1
ATOM 2052 O O . ILE A 1 264 ? 16.416 -1.443 -14.341 1.00 70.75 264 ILE A O 1
ATOM 2056 N N . ALA A 1 265 ? 18.216 -0.730 -13.206 1.00 65.12 265 ALA A N 1
ATOM 2057 C CA . ALA A 1 265 ? 17.454 0.146 -12.315 1.00 65.12 265 ALA A CA 1
ATOM 2058 C C . ALA A 1 265 ? 16.731 1.265 -13.090 1.00 65.12 265 ALA A C 1
ATOM 2060 O O . ALA A 1 265 ? 15.558 1.554 -12.833 1.00 65.12 265 ALA A O 1
ATOM 2061 N N . ALA A 1 266 ? 17.399 1.860 -14.083 1.00 67.25 266 ALA A N 1
ATOM 2062 C CA . ALA A 1 266 ? 16.820 2.894 -14.934 1.00 67.25 266 ALA A CA 1
ATOM 2063 C C . ALA A 1 266 ? 15.636 2.366 -15.765 1.00 67.25 266 ALA A C 1
ATOM 2065 O O . ALA A 1 266 ? 14.588 3.016 -15.806 1.00 67.25 266 ALA A O 1
ATOM 2066 N N . VAL A 1 267 ? 15.761 1.177 -16.365 1.00 69.38 267 VAL A N 1
ATOM 2067 C CA . VAL A 1 267 ? 14.684 0.488 -17.101 1.00 69.38 267 VAL A CA 1
ATOM 2068 C C . VAL A 1 267 ? 13.514 0.179 -16.170 1.00 69.38 267 VAL A C 1
ATOM 2070 O O . VAL A 1 267 ? 12.381 0.565 -16.462 1.00 69.38 267 VAL A O 1
ATOM 2073 N N . GLY A 1 268 ? 13.781 -0.413 -15.003 1.00 64.88 268 GLY A N 1
ATOM 2074 C CA . GLY A 1 268 ? 12.757 -0.725 -14.005 1.00 64.88 268 GLY A CA 1
ATOM 2075 C C . GLY A 1 268 ? 11.988 0.508 -13.519 1.00 64.88 268 GLY A C 1
ATOM 2076 O O . GLY A 1 268 ? 10.780 0.454 -13.298 1.00 64.88 268 GLY A O 1
ATOM 2077 N N . SER A 1 269 ? 12.650 1.664 -13.439 1.00 61.06 269 SER A N 1
ATOM 2078 C CA . SER A 1 269 ? 11.999 2.921 -13.062 1.00 61.06 269 SER A CA 1
ATOM 2079 C C . SER A 1 269 ? 11.054 3.492 -14.136 1.00 61.06 269 SER A C 1
ATOM 2081 O O . SER A 1 269 ? 10.249 4.370 -13.823 1.00 61.06 269 SER A O 1
ATOM 2083 N N . ARG A 1 270 ? 11.136 3.015 -15.385 1.00 65.00 270 ARG A N 1
ATOM 2084 C CA . ARG A 1 270 ? 10.411 3.555 -16.552 1.00 65.00 270 ARG A CA 1
ATOM 2085 C C . ARG A 1 270 ? 9.434 2.554 -17.188 1.00 65.00 270 ARG A C 1
ATOM 2087 O O . ARG A 1 270 ? 8.537 2.977 -17.914 1.00 65.00 270 ARG A O 1
ATOM 2094 N N . CYS A 1 271 ? 9.582 1.255 -16.928 1.00 63.53 271 CYS A N 1
ATOM 2095 C CA . CYS A 1 271 ? 8.680 0.201 -17.406 1.00 63.53 271 CYS A CA 1
ATOM 2096 C C . CYS A 1 271 ? 7.369 0.128 -16.614 1.00 63.53 271 CYS A C 1
ATOM 2098 O O . CYS A 1 271 ? 7.306 0.572 -15.474 1.00 63.53 271 CYS A O 1
ATOM 2100 N N . ARG A 1 272 ? 6.325 -0.481 -17.195 1.00 61.72 272 ARG A N 1
ATOM 2101 C CA . ARG A 1 272 ? 5.229 -1.107 -16.422 1.00 61.72 272 ARG A CA 1
ATOM 2102 C C . ARG A 1 272 ? 5.726 -2.431 -15.807 1.00 61.72 272 ARG A C 1
ATOM 2104 O O . ARG A 1 272 ? 6.771 -2.900 -16.250 1.00 61.72 272 ARG A O 1
ATOM 2111 N N . PRO A 1 273 ? 5.005 -3.051 -14.852 1.00 60.41 273 PRO A N 1
ATOM 2112 C CA . PRO A 1 273 ? 5.368 -4.382 -14.369 1.00 60.41 273 PRO A CA 1
ATOM 2113 C C . PRO A 1 273 ? 5.505 -5.364 -15.538 1.00 60.41 273 PRO A C 1
ATOM 2115 O O . PRO A 1 273 ? 4.597 -5.464 -16.367 1.00 60.41 273 PRO A O 1
ATOM 2118 N N . VAL A 1 274 ? 6.637 -6.061 -15.610 1.00 63.09 274 VAL A N 1
ATOM 2119 C CA . VAL A 1 274 ? 6.930 -7.063 -16.643 1.00 63.09 274 VAL A CA 1
ATOM 2120 C C . VAL A 1 274 ? 7.297 -8.379 -15.977 1.00 63.09 274 VAL A C 1
ATOM 2122 O O . VAL A 1 274 ? 7.903 -8.400 -14.909 1.00 63.09 274 VAL A O 1
ATOM 2125 N N . SER A 1 275 ? 6.903 -9.490 -16.593 1.00 67.50 275 SER A N 1
ATOM 2126 C CA . SER A 1 275 ? 7.292 -10.816 -16.110 1.00 67.50 275 SER A CA 1
ATOM 2127 C C . SER A 1 275 ? 8.630 -11.235 -16.716 1.00 67.50 275 SER A C 1
ATOM 2129 O O . SER A 1 275 ? 8.946 -10.832 -17.836 1.00 67.50 275 SER A O 1
ATOM 2131 N N . GLU A 1 276 ? 9.389 -12.093 -16.030 1.00 71.56 276 GLU A N 1
ATOM 2132 C CA . GLU A 1 276 ? 10.597 -12.714 -16.598 1.00 71.56 276 GLU A CA 1
ATOM 2133 C C . GLU A 1 276 ? 10.304 -13.345 -17.968 1.00 71.56 276 GLU A C 1
ATOM 2135 O O . GLU A 1 276 ? 11.048 -13.127 -18.921 1.00 71.56 276 GLU A O 1
ATOM 2140 N N . ALA A 1 277 ? 9.184 -14.064 -18.093 1.00 70.12 277 ALA A N 1
ATOM 2141 C CA . ALA A 1 277 ? 8.767 -14.684 -19.348 1.00 70.12 277 ALA A CA 1
ATOM 2142 C C . ALA A 1 277 ? 8.572 -13.645 -20.464 1.00 70.12 277 ALA A C 1
ATOM 2144 O O . ALA A 1 277 ? 9.017 -13.859 -21.588 1.00 70.12 277 ALA A O 1
ATOM 2145 N N . SER A 1 278 ? 7.972 -12.493 -20.149 1.00 72.75 278 SER A N 1
ATOM 2146 C CA . SER A 1 278 ? 7.813 -11.384 -21.098 1.00 72.75 278 SER A CA 1
ATOM 2147 C C . SER A 1 278 ? 9.165 -10.820 -21.538 1.00 72.75 278 SER A C 1
ATOM 2149 O O . SER A 1 278 ? 9.364 -10.565 -22.727 1.00 72.75 278 SER A O 1
ATOM 2151 N N . VAL A 1 279 ? 10.109 -10.663 -20.605 1.00 78.69 279 VAL A N 1
ATOM 2152 C CA . VAL A 1 279 ? 11.461 -10.180 -20.915 1.00 78.69 279 VAL A CA 1
ATOM 2153 C C . VAL A 1 279 ? 12.203 -11.191 -21.788 1.00 78.69 279 VAL A C 1
ATOM 2155 O O . VAL A 1 279 ? 12.681 -10.814 -22.855 1.00 78.69 279 VAL A O 1
ATOM 2158 N N . ARG A 1 280 ? 12.237 -12.473 -21.398 1.00 82.69 280 ARG A N 1
ATOM 2159 C CA . ARG A 1 280 ? 12.880 -13.547 -22.175 1.00 82.69 280 ARG A CA 1
ATOM 2160 C C . ARG A 1 280 ? 12.297 -13.643 -23.578 1.00 82.69 280 ARG A C 1
ATOM 2162 O O . ARG A 1 280 ? 13.047 -13.645 -24.546 1.00 82.69 280 ARG A O 1
ATOM 2169 N N . GLN A 1 281 ? 10.973 -13.633 -23.703 1.00 78.81 281 GLN A N 1
ATOM 2170 C CA . GLN A 1 281 ? 10.316 -13.726 -25.002 1.00 78.81 281 GLN A CA 1
ATOM 2171 C C . GLN A 1 281 ? 10.605 -12.508 -25.889 1.00 78.81 281 GLN A C 1
ATOM 2173 O O . GLN A 1 281 ? 10.800 -12.661 -27.095 1.00 78.81 281 GLN A O 1
ATOM 2178 N N . THR A 1 282 ? 10.662 -11.304 -25.310 1.00 84.50 282 THR A N 1
ATOM 2179 C CA . THR A 1 282 ? 11.024 -10.081 -26.045 1.00 84.50 282 THR A CA 1
ATOM 2180 C C . THR A 1 282 ? 12.469 -10.147 -26.528 1.00 84.50 282 THR A C 1
ATOM 2182 O O . THR A 1 282 ? 12.725 -9.886 -27.701 1.00 84.50 282 THR A O 1
ATOM 2185 N N . VAL A 1 283 ? 13.403 -10.545 -25.657 1.00 86.75 283 VAL A N 1
ATOM 2186 C CA . VAL A 1 283 ? 14.819 -10.727 -26.008 1.00 86.75 283 VAL A CA 1
ATOM 2187 C C . VAL A 1 283 ? 14.965 -11.759 -27.124 1.00 86.75 283 VAL A C 1
ATOM 2189 O O . VAL A 1 283 ? 15.521 -11.423 -28.164 1.00 86.75 283 VAL A O 1
ATOM 2192 N N . MET A 1 284 ? 14.378 -12.951 -26.974 1.00 84.88 284 MET A N 1
ATOM 2193 C CA . MET A 1 284 ? 14.413 -13.998 -28.002 1.00 84.88 284 MET A CA 1
ATOM 2194 C C . MET A 1 284 ? 13.837 -13.515 -29.335 1.00 84.88 284 MET A C 1
ATOM 2196 O O . MET A 1 284 ? 14.399 -13.783 -30.391 1.00 84.88 284 MET A O 1
ATOM 2200 N N . SER A 1 285 ? 12.727 -12.773 -29.306 1.00 81.56 285 SER A N 1
ATOM 2201 C CA . SER A 1 285 ? 12.124 -12.233 -30.528 1.00 81.56 285 SER A CA 1
ATOM 2202 C C . SER A 1 285 ? 13.077 -11.259 -31.230 1.00 81.56 285 SER A C 1
ATOM 2204 O O . SER A 1 285 ? 13.246 -11.334 -32.443 1.00 81.56 285 SER A O 1
ATOM 2206 N N . LEU A 1 286 ? 13.746 -10.379 -30.481 1.00 85.69 286 LEU A N 1
ATOM 2207 C CA . LEU A 1 286 ? 14.728 -9.445 -31.036 1.00 85.69 286 LEU A CA 1
ATOM 2208 C C . LEU A 1 286 ? 15.997 -10.154 -31.542 1.00 85.69 286 LEU A C 1
ATOM 2210 O O . LEU A 1 286 ? 16.555 -9.748 -32.557 1.00 85.69 286 LEU A O 1
ATOM 2214 N N . GLU A 1 287 ? 16.423 -11.239 -30.899 1.00 86.31 287 GLU A N 1
ATOM 2215 C CA . GLU A 1 287 ? 17.520 -12.077 -31.401 1.00 86.31 287 GLU A CA 1
ATOM 2216 C C . GLU A 1 287 ? 17.141 -12.763 -32.727 1.00 86.31 287 GLU A C 1
ATOM 2218 O O . GLU A 1 287 ? 17.949 -12.791 -33.652 1.00 86.31 287 GLU A O 1
ATOM 2223 N N . VAL A 1 288 ? 15.892 -13.227 -32.881 1.00 81.56 288 VAL A N 1
ATOM 2224 C CA . VAL A 1 288 ? 15.389 -13.857 -34.123 1.00 81.56 288 VAL A CA 1
ATOM 2225 C C . VAL A 1 288 ? 15.405 -12.904 -35.324 1.00 81.56 288 VAL A C 1
ATOM 2227 O O . VAL A 1 288 ? 15.602 -13.346 -36.453 1.00 81.56 288 VAL A O 1
ATOM 2230 N N . VAL A 1 289 ? 15.237 -11.594 -35.116 1.00 76.69 289 VAL A N 1
ATOM 2231 C CA . VAL A 1 289 ? 15.392 -10.588 -36.193 1.00 76.69 289 VAL A CA 1
ATOM 2232 C C . VAL A 1 289 ? 16.843 -10.141 -36.398 1.00 76.69 289 VAL A C 1
ATOM 2234 O O . VAL A 1 289 ? 17.092 -9.206 -37.155 1.00 76.69 289 VAL A O 1
ATOM 2237 N N . GLY A 1 290 ? 17.803 -10.809 -35.756 1.00 82.44 290 GLY A N 1
ATOM 2238 C CA . GLY A 1 290 ? 19.233 -10.615 -35.981 1.00 82.44 290 GLY A CA 1
ATOM 2239 C C . GLY A 1 290 ? 19.871 -9.500 -35.154 1.00 82.44 290 GLY A C 1
ATOM 2240 O O . GLY A 1 290 ? 20.980 -9.075 -35.478 1.00 82.44 290 GLY A O 1
ATOM 2241 N N . LEU A 1 291 ? 19.214 -9.000 -34.098 1.00 86.19 291 LEU A N 1
ATOM 2242 C CA . LEU A 1 291 ? 19.849 -8.022 -33.213 1.00 86.19 291 LEU A CA 1
ATOM 2243 C C . LEU A 1 291 ? 20.847 -8.722 -32.287 1.00 86.19 291 LEU A C 1
ATOM 2245 O O . LEU A 1 291 ? 20.535 -9.708 -31.624 1.00 86.19 291 LEU A O 1
ATOM 2249 N N . SER A 1 292 ? 22.042 -8.148 -32.173 1.00 90.56 292 SER A N 1
ATOM 2250 C CA . SER A 1 292 ? 23.018 -8.549 -31.159 1.00 90.56 292 SER A CA 1
ATOM 2251 C C . SER A 1 292 ? 22.558 -8.147 -29.755 1.00 90.56 292 SER A C 1
ATOM 2253 O O . SER A 1 292 ? 21.866 -7.142 -29.570 1.00 90.56 292 SER A O 1
ATOM 2255 N N . LYS A 1 293 ? 23.037 -8.862 -28.731 1.00 90.12 293 LYS A N 1
ATOM 2256 C CA . LYS A 1 293 ? 22.776 -8.537 -27.317 1.00 90.12 293 LYS A CA 1
ATOM 2257 C C . LYS A 1 293 ? 23.067 -7.073 -26.965 1.00 90.12 293 LYS A C 1
ATOM 2259 O O . LYS A 1 293 ? 22.283 -6.445 -26.260 1.00 90.12 293 LYS A O 1
ATOM 2264 N N . ALA A 1 294 ? 24.132 -6.487 -27.518 1.00 89.56 294 ALA A N 1
ATOM 2265 C CA . ALA A 1 294 ? 24.460 -5.073 -27.320 1.00 89.56 294 ALA A CA 1
ATOM 2266 C C . ALA A 1 294 ? 23.398 -4.126 -27.916 1.00 89.56 294 ALA A C 1
ATOM 2268 O O . ALA A 1 294 ? 23.020 -3.135 -27.285 1.00 89.56 294 ALA A O 1
ATOM 2269 N N . GLN A 1 295 ? 22.877 -4.439 -29.107 1.00 89.50 295 GLN A N 1
ATOM 2270 C CA . GLN A 1 295 ? 21.794 -3.672 -29.731 1.00 89.50 295 GLN A CA 1
ATOM 2271 C C . GLN A 1 295 ? 20.483 -3.814 -28.952 1.00 89.50 295 GLN A C 1
ATOM 2273 O O . GLN A 1 295 ? 19.795 -2.814 -28.750 1.00 89.50 295 GLN A O 1
ATOM 2278 N N . ILE A 1 296 ? 20.168 -5.017 -28.462 1.00 90.12 296 ILE A N 1
ATOM 2279 C CA . ILE A 1 296 ? 18.992 -5.271 -27.619 1.00 90.12 296 ILE A CA 1
ATOM 2280 C C . ILE A 1 296 ? 19.094 -4.473 -26.318 1.00 90.12 296 ILE A C 1
ATOM 2282 O O . ILE A 1 296 ? 18.170 -3.738 -25.977 1.00 90.12 296 ILE A O 1
ATOM 2286 N N . THR A 1 297 ? 20.238 -4.529 -25.633 1.00 90.88 297 THR A N 1
ATOM 2287 C CA . THR A 1 297 ? 20.498 -3.755 -24.412 1.00 90.88 297 THR A CA 1
ATOM 2288 C C . THR A 1 297 ? 20.312 -2.259 -24.650 1.00 90.88 297 THR A C 1
ATOM 2290 O O . THR A 1 297 ? 19.600 -1.596 -23.892 1.00 90.88 297 THR A O 1
ATOM 2293 N N . LYS A 1 298 ? 20.863 -1.722 -25.746 1.00 89.94 298 LYS A N 1
ATOM 2294 C CA . LYS A 1 298 ? 20.680 -0.314 -26.127 1.00 89.94 298 LYS A CA 1
ATOM 2295 C C . LYS A 1 298 ? 19.212 0.023 -26.401 1.00 89.94 298 LYS A C 1
ATOM 2297 O O . LYS A 1 298 ? 18.738 1.070 -25.955 1.00 89.94 298 LYS A O 1
ATOM 2302 N N . ALA A 1 299 ? 18.487 -0.842 -27.108 1.00 87.75 299 ALA A N 1
ATOM 2303 C CA . ALA A 1 299 ? 17.080 -0.643 -27.444 1.00 87.75 299 ALA A CA 1
ATOM 2304 C C . ALA A 1 299 ? 16.189 -0.648 -26.195 1.00 87.75 299 ALA A C 1
ATOM 2306 O O . ALA A 1 299 ? 15.392 0.271 -26.013 1.00 87.75 299 ALA A O 1
ATOM 2307 N N . VAL A 1 300 ? 16.373 -1.621 -25.299 1.00 87.31 300 VAL A N 1
ATOM 2308 C CA . VAL A 1 300 ? 15.623 -1.733 -24.038 1.00 87.31 300 VAL A CA 1
ATOM 2309 C C . VAL A 1 300 ? 15.933 -0.562 -23.103 1.00 87.31 300 VAL A C 1
ATOM 2311 O O . VAL A 1 300 ? 15.010 0.021 -22.538 1.00 87.31 300 VAL A O 1
ATOM 2314 N N . ALA A 1 301 ? 17.202 -0.155 -22.983 1.00 84.56 301 ALA A N 1
ATOM 2315 C CA . ALA A 1 301 ? 17.587 1.006 -22.177 1.00 84.56 301 ALA A CA 1
ATOM 2316 C C . ALA A 1 301 ? 16.963 2.311 -22.702 1.00 84.56 301 ALA A C 1
ATOM 2318 O O . ALA A 1 301 ? 16.521 3.161 -21.926 1.00 84.56 301 ALA A O 1
ATOM 2319 N N . SER A 1 302 ? 16.903 2.454 -24.030 1.00 84.75 302 SER A N 1
ATOM 2320 C CA . SER A 1 302 ? 16.364 3.643 -24.702 1.00 84.75 302 SER A CA 1
ATOM 2321 C C . SER A 1 302 ? 14.835 3.669 -24.698 1.00 84.75 302 SER A C 1
ATOM 2323 O O . SER A 1 302 ? 14.234 4.736 -24.576 1.00 84.75 302 SER A O 1
ATOM 2325 N N . ARG A 1 303 ? 14.188 2.502 -24.817 1.00 84.62 303 ARG A N 1
ATOM 2326 C CA . ARG A 1 303 ? 12.728 2.361 -24.867 1.00 84.62 303 ARG A CA 1
ATOM 2327 C C . ARG A 1 303 ? 12.246 1.194 -23.991 1.00 84.62 303 ARG A C 1
ATOM 2329 O O . ARG A 1 303 ? 11.855 0.149 -24.509 1.00 84.62 303 ARG A O 1
ATOM 2336 N N . PRO A 1 304 ? 12.187 1.396 -22.661 1.00 79.88 304 PRO A N 1
ATOM 2337 C CA . PRO A 1 304 ? 11.824 0.353 -21.696 1.00 79.88 304 PRO A CA 1
ATOM 2338 C C . PRO A 1 304 ? 10.436 -0.266 -21.946 1.00 79.88 304 PRO A C 1
ATOM 2340 O O . PRO A 1 304 ? 10.218 -1.452 -21.708 1.00 79.88 304 PRO A O 1
ATOM 2343 N N . SER A 1 305 ? 9.502 0.502 -22.524 1.00 79.06 305 SER A N 1
ATOM 2344 C CA . SER A 1 305 ? 8.160 0.026 -22.884 1.00 79.06 305 SER A CA 1
ATOM 2345 C C . SER A 1 305 ? 8.141 -1.170 -23.842 1.00 79.06 305 SER A C 1
ATOM 2347 O O . SER A 1 305 ? 7.127 -1.863 -23.886 1.00 79.06 305 SER A O 1
ATOM 2349 N N . LEU A 1 306 ? 9.244 -1.449 -24.550 1.00 81.50 306 LEU A N 1
ATOM 2350 C CA . LEU A 1 306 ? 9.400 -2.646 -25.381 1.00 81.50 306 LEU A CA 1
ATOM 2351 C C . LEU A 1 306 ? 9.112 -3.941 -24.614 1.00 81.50 306 LEU A C 1
ATOM 2353 O O . LEU A 1 306 ? 8.498 -4.846 -25.168 1.00 81.50 306 LEU A O 1
ATOM 2357 N N . LEU A 1 307 ? 9.487 -4.000 -23.334 1.00 78.00 307 LEU A N 1
ATOM 2358 C CA . LEU A 1 307 ? 9.295 -5.179 -22.483 1.00 78.00 307 LEU A CA 1
ATOM 2359 C C . LEU A 1 307 ? 7.824 -5.420 -22.094 1.00 78.00 307 LEU A C 1
ATOM 2361 O O . LEU A 1 307 ? 7.489 -6.488 -21.589 1.00 78.00 307 LEU A O 1
ATOM 2365 N N . GLY A 1 308 ? 6.955 -4.421 -22.285 1.00 71.75 308 GLY A N 1
ATOM 2366 C CA . GLY A 1 308 ? 5.539 -4.468 -21.915 1.00 71.75 308 GLY A CA 1
ATOM 2367 C C . GLY A 1 308 ? 4.576 -4.621 -23.094 1.00 71.75 308 GLY A C 1
ATOM 2368 O O . GLY A 1 308 ? 3.365 -4.589 -22.878 1.00 71.75 308 GLY A O 1
ATOM 2369 N N . TYR A 1 309 ? 5.073 -4.737 -24.329 1.00 75.75 309 TYR A N 1
ATOM 2370 C CA . TYR A 1 309 ? 4.218 -4.950 -25.496 1.00 75.75 309 TYR A CA 1
ATOM 2371 C C . TYR A 1 309 ? 3.732 -6.401 -25.583 1.00 75.75 309 TYR A C 1
ATOM 2373 O O . TYR A 1 309 ? 4.475 -7.335 -25.288 1.00 75.75 309 TYR A O 1
ATOM 2381 N N . SER A 1 310 ? 2.486 -6.596 -26.038 1.00 74.38 310 SER A N 1
ATOM 2382 C CA . SER A 1 310 ? 2.003 -7.939 -26.393 1.00 74.38 310 SER A CA 1
ATOM 2383 C C . SER A 1 310 ? 2.835 -8.482 -27.553 1.00 74.38 310 SER A C 1
ATOM 2385 O O . SER A 1 310 ? 2.985 -7.815 -28.583 1.00 74.38 310 SER A O 1
ATOM 2387 N N . ILE A 1 311 ? 3.383 -9.684 -27.371 1.00 71.25 311 ILE A N 1
ATOM 2388 C CA . ILE A 1 311 ? 4.217 -10.346 -28.375 1.00 71.25 311 ILE A CA 1
ATOM 2389 C C . ILE A 1 311 ? 3.405 -10.609 -29.645 1.00 71.25 311 ILE A C 1
ATOM 2391 O O . ILE A 1 311 ? 3.852 -10.269 -30.739 1.00 71.25 311 ILE A O 1
ATOM 2395 N N . GLU A 1 312 ? 2.213 -11.183 -29.485 1.00 72.94 312 GLU A N 1
ATOM 2396 C CA . GLU A 1 312 ? 1.343 -11.570 -30.598 1.00 72.94 312 GLU A CA 1
ATOM 2397 C C . GLU A 1 312 ? 0.744 -10.353 -31.300 1.00 72.94 312 GLU A C 1
ATOM 2399 O O . GLU A 1 312 ? 0.751 -10.293 -32.526 1.00 72.94 312 GLU A O 1
ATOM 2404 N N . ASP A 1 313 ? 0.293 -9.359 -30.531 1.00 73.44 313 ASP A N 1
ATOM 2405 C CA . ASP A 1 313 ? -0.488 -8.257 -31.101 1.00 73.44 313 ASP A CA 1
ATOM 2406 C C . ASP A 1 313 ? 0.379 -7.092 -31.587 1.00 73.44 313 ASP A C 1
ATOM 2408 O O . ASP A 1 313 ? -0.051 -6.325 -32.442 1.00 73.44 313 ASP A O 1
ATOM 2412 N N . ASN A 1 314 ? 1.592 -6.922 -31.045 1.00 78.81 314 ASN A N 1
ATOM 2413 C CA . ASN A 1 314 ? 2.435 -5.762 -31.359 1.00 78.81 314 ASN A CA 1
ATOM 2414 C C . ASN A 1 314 ? 3.786 -6.159 -31.953 1.00 78.81 314 ASN A C 1
ATOM 2416 O O . ASN A 1 314 ? 4.125 -5.726 -33.057 1.00 78.81 314 ASN A O 1
ATOM 2420 N N . LEU A 1 315 ? 4.574 -6.967 -31.236 1.00 74.00 315 LEU A N 1
ATOM 2421 C CA . LEU A 1 315 ? 5.958 -7.244 -31.636 1.00 74.00 315 LEU A CA 1
ATOM 2422 C C . LEU A 1 315 ? 6.017 -8.082 -32.916 1.00 74.00 315 LEU A C 1
ATOM 2424 O O . LEU A 1 315 ? 6.661 -7.654 -33.870 1.00 74.00 315 LEU A O 1
ATOM 2428 N N . LYS A 1 316 ? 5.296 -9.206 -32.999 1.00 74.25 316 LYS A N 1
ATOM 2429 C CA . LYS A 1 316 ? 5.297 -10.058 -34.200 1.00 74.25 316 LYS A CA 1
ATOM 2430 C C . LYS A 1 316 ? 4.806 -9.333 -35.463 1.00 74.25 316 LYS A C 1
ATOM 2432 O O . LYS A 1 316 ? 5.503 -9.434 -36.475 1.00 74.25 316 LYS A O 1
ATOM 2437 N N . PRO A 1 317 ? 3.679 -8.589 -35.457 1.00 78.00 317 PRO A N 1
ATOM 2438 C CA . PRO A 1 317 ? 3.249 -7.826 -36.629 1.00 78.00 317 PRO A CA 1
ATOM 2439 C C . PRO A 1 317 ? 4.286 -6.789 -37.065 1.00 78.00 317 PRO A C 1
ATOM 2441 O O . PRO A 1 317 ? 4.618 -6.714 -38.247 1.00 78.00 317 PRO A O 1
ATOM 2444 N N . THR A 1 318 ? 4.867 -6.054 -36.109 1.00 77.31 318 THR A N 1
ATOM 2445 C CA . THR A 1 318 ? 5.911 -5.054 -36.390 1.00 77.31 318 THR A CA 1
ATOM 2446 C C . THR A 1 318 ? 7.161 -5.706 -36.984 1.00 77.31 318 THR A C 1
ATOM 2448 O O . THR A 1 318 ? 7.719 -5.209 -37.958 1.00 77.31 318 THR A O 1
ATOM 2451 N N . MET A 1 319 ? 7.584 -6.851 -36.444 1.00 76.81 319 MET A N 1
ATOM 2452 C CA . MET A 1 319 ? 8.749 -7.593 -36.931 1.00 76.81 319 MET A CA 1
ATOM 2453 C C . MET A 1 319 ? 8.530 -8.154 -38.336 1.00 76.81 319 MET A C 1
ATOM 2455 O O . MET A 1 319 ? 9.408 -8.009 -39.182 1.00 76.81 319 MET A O 1
ATOM 2459 N N . ARG A 1 320 ? 7.355 -8.738 -38.612 1.00 78.62 320 ARG A N 1
ATOM 2460 C CA . ARG A 1 320 ? 6.994 -9.210 -39.960 1.00 78.62 320 ARG A CA 1
ATOM 2461 C C . ARG A 1 320 ? 7.011 -8.069 -40.970 1.00 78.62 320 ARG A C 1
ATOM 2463 O O . ARG A 1 320 ? 7.524 -8.241 -42.070 1.00 78.62 320 ARG A O 1
ATOM 2470 N N . TRP A 1 321 ? 6.491 -6.905 -40.588 1.00 79.25 321 TRP A N 1
ATOM 2471 C CA . TRP A 1 321 ? 6.506 -5.720 -41.439 1.00 79.25 321 TRP A CA 1
ATOM 2472 C C . TRP A 1 321 ? 7.932 -5.221 -41.722 1.00 79.25 321 TRP A C 1
ATOM 2474 O O . TRP A 1 321 ? 8.266 -4.958 -42.876 1.00 79.25 321 TRP A O 1
ATOM 2484 N N . LEU A 1 322 ? 8.801 -5.161 -40.706 1.00 76.81 322 LEU A N 1
ATOM 2485 C CA . LEU A 1 322 ? 10.210 -4.780 -40.876 1.00 76.81 322 LEU A CA 1
ATOM 2486 C C . LEU A 1 322 ? 10.982 -5.776 -41.750 1.00 76.81 322 LEU A C 1
ATOM 2488 O O . LEU A 1 322 ? 11.719 -5.363 -42.641 1.00 76.81 322 LEU A O 1
ATOM 2492 N N . GLN A 1 323 ? 10.787 -7.080 -41.535 1.00 73.81 323 GLN A N 1
ATOM 2493 C CA . GLN A 1 323 ? 11.369 -8.119 -42.385 1.00 73.81 323 GLN A CA 1
ATOM 2494 C C . GLN A 1 323 ? 10.893 -7.963 -43.831 1.00 73.81 323 GLN A C 1
ATOM 2496 O O . GLN A 1 323 ? 11.715 -7.922 -44.741 1.00 73.81 323 GLN A O 1
ATOM 2501 N N . TRP A 1 324 ? 9.584 -7.802 -44.048 1.00 78.69 324 TRP A N 1
ATOM 2502 C CA . TRP A 1 324 ? 9.016 -7.592 -45.379 1.00 78.69 324 TRP A CA 1
ATOM 2503 C C . TRP A 1 324 ? 9.609 -6.364 -46.087 1.00 78.69 324 TRP A C 1
ATOM 2505 O O . TRP A 1 324 ? 9.954 -6.453 -47.265 1.00 78.69 324 TRP A O 1
ATOM 2515 N N . LEU A 1 325 ? 9.795 -5.242 -45.379 1.00 73.94 325 LEU A N 1
ATOM 2516 C CA . LEU A 1 325 ? 10.450 -4.050 -45.930 1.00 73.94 325 LEU A CA 1
ATOM 2517 C C . LEU A 1 325 ? 11.901 -4.312 -46.345 1.00 73.94 325 LEU A C 1
ATOM 2519 O O . LEU A 1 325 ? 12.309 -3.900 -47.433 1.00 73.94 325 LEU A O 1
ATOM 2523 N N . LEU A 1 326 ? 12.671 -5.002 -45.501 1.00 68.50 326 LEU A N 1
ATOM 2524 C CA . LEU A 1 326 ? 14.068 -5.338 -45.784 1.00 68.50 326 LEU A CA 1
ATOM 2525 C C . LEU A 1 326 ? 14.183 -6.292 -46.983 1.00 68.50 326 LEU A C 1
ATOM 2527 O O . LEU A 1 326 ? 15.006 -6.061 -47.868 1.00 68.50 326 LEU A O 1
ATOM 2531 N N . PHE A 1 327 ? 13.304 -7.295 -47.079 1.00 69.88 327 PHE A N 1
ATOM 2532 C CA . PHE A 1 327 ? 13.247 -8.194 -48.236 1.00 69.88 327 PHE A CA 1
ATOM 2533 C C . PHE A 1 327 ? 12.863 -7.461 -49.526 1.00 69.88 327 PHE A C 1
ATOM 2535 O O . PHE A 1 327 ? 13.440 -7.736 -50.578 1.00 69.88 327 PHE A O 1
ATOM 2542 N N . ARG A 1 328 ? 11.956 -6.477 -49.459 1.00 64.62 328 ARG A N 1
ATOM 2543 C CA . ARG A 1 328 ? 11.620 -5.630 -50.614 1.00 64.62 328 ARG A CA 1
ATOM 2544 C C . ARG A 1 328 ? 12.805 -4.791 -51.085 1.00 64.62 328 ARG A C 1
ATOM 2546 O O . ARG A 1 328 ? 13.013 -4.669 -52.289 1.00 64.62 328 ARG A O 1
ATOM 2553 N N . HIS A 1 329 ? 13.590 -4.241 -50.161 1.00 54.66 329 HIS A N 1
ATOM 2554 C CA . HIS A 1 329 ? 14.764 -3.442 -50.510 1.00 54.66 329 HIS A CA 1
ATOM 2555 C C . HIS A 1 329 ? 15.869 -4.281 -51.169 1.00 54.66 329 HIS A C 1
ATOM 2557 O O . HIS A 1 329 ? 16.441 -3.828 -52.156 1.00 54.66 329 HIS A O 1
ATOM 2563 N N . CYS A 1 330 ? 16.104 -5.517 -50.707 1.00 52.91 330 CYS A N 1
ATOM 2564 C CA . CYS A 1 330 ? 17.044 -6.442 -51.354 1.00 52.91 330 CYS A CA 1
ATOM 2565 C C . CYS A 1 330 ? 16.588 -6.887 -52.755 1.00 52.91 330 CYS A C 1
ATOM 2567 O O . CYS A 1 330 ? 17.425 -7.080 -53.635 1.00 52.91 330 CYS A O 1
ATOM 2569 N N . TRP A 1 331 ? 15.277 -7.013 -52.996 1.00 42.19 331 TRP A N 1
ATOM 2570 C CA . TRP A 1 331 ? 14.746 -7.370 -54.319 1.00 42.19 331 TRP A CA 1
ATOM 2571 C C . TRP A 1 331 ? 14.865 -6.221 -55.332 1.00 42.19 331 TRP A C 1
ATOM 2573 O O . TRP A 1 331 ? 15.217 -6.445 -56.489 1.00 42.19 331 TRP A O 1
ATOM 2583 N N . VAL A 1 332 ? 14.639 -4.974 -54.903 1.00 50.81 332 VAL A N 1
ATOM 2584 C CA . VAL A 1 332 ? 14.782 -3.782 -55.764 1.00 50.81 332 VAL A CA 1
ATOM 2585 C C . VAL A 1 332 ? 16.247 -3.502 -56.120 1.00 50.81 332 VAL A C 1
ATOM 2587 O O . VAL A 1 332 ? 16.524 -3.001 -57.207 1.00 50.81 332 VAL A O 1
ATOM 2590 N N . THR A 1 333 ? 17.203 -3.847 -55.251 1.00 47.94 333 THR A N 1
ATOM 2591 C CA . THR A 1 333 ? 18.634 -3.709 -55.567 1.00 47.94 333 THR A CA 1
ATOM 2592 C C . THR A 1 333 ? 19.171 -4.858 -56.419 1.00 47.94 333 THR A C 1
ATOM 2594 O O . THR A 1 333 ? 20.066 -4.622 -57.218 1.00 47.94 333 THR A O 1
ATOM 2597 N N . ALA A 1 334 ? 18.620 -6.074 -56.304 1.00 49.28 334 ALA A N 1
ATOM 2598 C CA . ALA A 1 334 ? 19.034 -7.224 -57.117 1.00 49.28 334 ALA A CA 1
ATOM 2599 C C . ALA A 1 334 ? 18.453 -7.221 -58.548 1.00 49.28 334 ALA A C 1
ATOM 2601 O O . ALA A 1 334 ? 19.059 -7.786 -59.450 1.00 49.28 334 ALA A O 1
ATOM 2602 N N . SER A 1 335 ? 17.312 -6.560 -58.772 1.00 47.66 335 SER A N 1
ATOM 2603 C CA . SER A 1 335 ? 16.635 -6.471 -60.082 1.00 47.66 335 SER A CA 1
ATOM 2604 C C . SER A 1 335 ? 17.099 -5.304 -60.968 1.00 47.66 335 SER A C 1
ATOM 2606 O O . SER A 1 335 ? 16.583 -5.129 -62.067 1.00 47.66 335 SER A O 1
ATOM 2608 N N . ARG A 1 336 ? 18.067 -4.495 -60.513 1.00 50.56 336 ARG A N 1
ATOM 2609 C CA . ARG A 1 336 ? 18.679 -3.402 -61.298 1.00 50.56 336 ARG A CA 1
ATOM 2610 C C . ARG A 1 336 ? 20.040 -3.762 -61.912 1.00 50.56 336 ARG A C 1
ATOM 2612 O O . ARG A 1 336 ? 20.648 -2.905 -62.544 1.00 50.56 336 ARG A O 1
ATOM 2619 N N . THR A 1 337 ? 20.517 -4.991 -61.721 1.00 50.25 337 THR A N 1
ATOM 2620 C CA . THR A 1 337 ? 21.834 -5.474 -62.189 1.00 50.25 337 THR A CA 1
ATOM 2621 C C . THR A 1 337 ? 21.762 -6.637 -63.185 1.00 50.25 337 THR A C 1
ATOM 2623 O O . THR A 1 337 ? 22.757 -7.326 -63.391 1.00 50.25 337 THR A O 1
ATOM 2626 N N . THR A 1 338 ? 20.615 -6.840 -63.831 1.00 41.56 338 THR A N 1
ATOM 2627 C CA . THR A 1 338 ? 20.454 -7.712 -65.010 1.00 41.56 338 THR A CA 1
ATOM 2628 C C . THR A 1 338 ? 19.948 -6.886 -66.173 1.00 41.56 338 THR A C 1
ATOM 2630 O O . THR A 1 338 ? 20.527 -6.999 -67.269 1.00 41.56 338 THR A O 1
#

Sequence (338 aa):
MLSATAGPQPCFFGRSNVARALVSMSGRRKGLLTLTAVLCINWLPDQTASWSAALAPGWWRRGRPRKLHGRRAEVELLSQVARVLMPDEPIGELFRRFPSPAGWKGNYLDPDLAAYGVLKSPDAALFVEYDGFWRHGQAEGRQRDARKTAALLAFAPVGSKVLRIGHLPAAEEPMGAVHIRMKPWRQGDVKSFENVLSVLTRRMGRQLGKDLRSDVRKRLQDFEQRTCAVAITYATSAYVCGTARNLTDVLLPLAEIGMDKAGIAAVGSRCRPVSEASVRQTVMSLEVVGLSKAQITKAVASRPSLLGYSIEDNLKPTMRWLQWLLFRHCWVTASRTT

Solvent-accessible surface area (backbone atoms only — not comparable to full-atom values): 19213 Å² total; per-residue (Å²): 135,87,86,83,83,81,72,86,76,80,83,78,84,52,81,70,59,60,60,59,62,62,75,77,67,83,66,83,67,59,64,63,52,50,53,51,50,65,54,46,77,79,57,57,81,64,78,68,62,68,63,56,62,75,74,47,45,74,71,59,68,66,28,44,60,46,62,65,72,91,46,62,71,49,39,50,53,48,31,46,50,36,48,52,63,42,70,90,52,63,59,63,68,25,31,30,32,29,74,42,63,93,91,51,99,51,81,51,42,70,51,63,30,47,43,65,59,42,32,64,46,54,68,9,34,43,33,35,40,67,48,85,49,78,59,53,76,39,71,70,34,43,51,51,49,51,52,50,52,51,52,52,53,70,70,40,47,83,81,28,36,38,41,38,40,26,64,52,83,74,72,95,66,59,94,55,49,4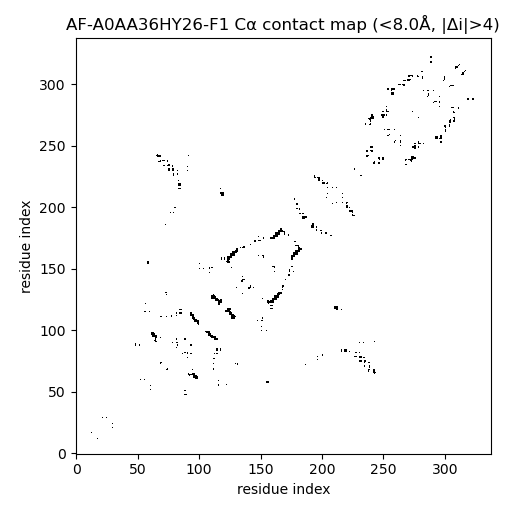5,75,47,70,41,78,87,61,55,88,92,38,62,70,52,40,26,54,48,49,41,52,47,36,48,48,47,36,63,76,44,35,92,52,35,25,69,69,42,38,48,43,31,70,69,52,82,45,68,83,51,66,69,27,52,54,47,28,51,33,41,38,32,30,22,64,66,59,57,53,62,60,52,44,45,60,47,42,75,35,67,42,50,75,67,51,50,52,53,27,47,75,65,33,67,59,34,48,44,67,42,43,46,52,46,52,53,54,45,43,75,76,68,47,50,46,66,55,48,39,52,48,41,62,76,40,31,58,65,45,64,55,52,56,77,81,45,50,47,56,52,50,54,53,53,51,52,52,52,54,51,52,54,50,61,60,61,70,74,77,121

Foldseek 3Di:
DDDDDDDDDPPDPDPVVVVVVLVPDDDDVNVVVCVVVVCVVVDDPPPVQVPVLVVAAPQLVQKDFDQAADDLVLLLQQLQVQCLQPVPHDSRSQQIWHAFDPPDPDRILGFSGWDACFWPPRQAIEGEHEAEDPCCVPPVVVVVVQVSQVRVCVSGDPLHAYEYEYQDDHDPHPPRYDYDHFHDADPPPQVSSLVRNLSVLVVCLVGCVVGGDPSSSVSSVPVPSHGDPSSVLVSLQCFAANPPDGLCLLVVLLVVLPADPVLSSQLSSPEGHAHSVLSVLLVVLCVVLPDHSVRVNVCCSVPVPSSVDDCVPPVVVVSVVVVVVVVVVVVVVVVVPD

InterPro domains:
  IPR038538 MTERF superfamily, mitochondrial/chloroplastic [G3DSA:1.25.70.10] (191-329)